Protein AF-A0A944BQY0-F1 (afdb_monomer)

Mean predicted aligned error: 11.9 Å

Radius of gyration: 21.93 Å; Cα contacts (8 Å, |Δi|>4): 239; chains: 1; bounding box: 53×51×63 Å

Foldseek 3Di:
DDDQVVCVVVVNDDPVVVVVVVVVPDDDDDACLVVLVCQQVLLQVLLLVLCPDPVCQLLVLLLCVLLVAPDEEGEDLPDDCPDDPSNYAYEYEDPLQSLCSSPDPRPHHCPLVSLLSNQQQLVLSLVCVVVSPSHSYSYRDVLSVCLSSVVVVVPVPDPPPRPPPPDPPDDDPPDDLDNDPDSVLSSLVSVLVSLLVLCLVVLNDLQVSLCSRNVDRDPVSSVVSCVSNVVSVNDSVVSNVVSVVVVVVVVD

Structure (mmCIF, N/CA/C/O backbone):
data_AF-A0A944BQY0-F1
#
_entry.id   AF-A0A944BQY0-F1
#
loop_
_atom_site.group_PDB
_atom_site.id
_atom_site.type_symbol
_atom_site.label_atom_id
_atom_site.label_alt_id
_atom_site.label_comp_id
_atom_site.label_asym_id
_atom_site.label_entity_id
_atom_site.label_seq_id
_atom_site.pdbx_PDB_ins_code
_atom_site.Cartn_x
_atom_site.Cartn_y
_atom_site.Cartn_z
_atom_site.occupancy
_atom_site.B_iso_or_equiv
_atom_site.auth_seq_id
_atom_site.auth_comp_id
_atom_site.auth_asym_id
_atom_site.auth_atom_id
_atom_site.pdbx_PDB_model_num
ATOM 1 N N . CYS A 1 1 ? -3.118 4.686 21.169 1.00 54.59 1 CYS A N 1
ATOM 2 C CA . CYS A 1 1 ? -3.815 5.954 21.472 1.00 54.59 1 CYS A CA 1
ATOM 3 C C . CYS A 1 1 ? -3.188 6.592 22.698 1.00 54.59 1 CYS A C 1
ATOM 5 O O . CYS A 1 1 ? -2.791 5.865 23.597 1.00 54.59 1 CYS A O 1
ATOM 7 N N . HIS A 1 2 ? -3.059 7.916 22.702 1.00 69.62 2 HIS A N 1
ATOM 8 C CA . HIS A 1 2 ? -2.611 8.691 23.859 1.00 69.62 2 HIS A CA 1
ATOM 9 C C . HIS A 1 2 ? -3.817 8.931 24.777 1.00 69.62 2 HIS A C 1
ATOM 11 O O . HIS A 1 2 ? -4.873 9.337 24.289 1.00 69.62 2 HIS A O 1
ATOM 17 N N . ASP A 1 3 ? -3.686 8.607 26.061 1.00 83.88 3 ASP A N 1
ATOM 18 C CA . ASP A 1 3 ? -4.780 8.676 27.029 1.00 83.88 3 ASP A CA 1
ATOM 19 C C . ASP A 1 3 ? -4.780 10.037 27.736 1.00 83.88 3 ASP A C 1
ATOM 21 O O . ASP A 1 3 ? -4.148 10.227 28.775 1.00 83.88 3 ASP A O 1
ATOM 25 N N . LEU A 1 4 ? -5.527 10.981 27.160 1.00 84.88 4 LEU A N 1
ATOM 26 C CA . LEU A 1 4 ? -5.615 12.349 27.672 1.00 84.88 4 LEU A CA 1
ATOM 27 C C . LEU A 1 4 ? -6.160 12.423 29.108 1.00 84.88 4 LEU A C 1
ATOM 29 O O . LEU A 1 4 ? -5.806 13.352 29.829 1.00 84.88 4 LEU A O 1
ATOM 33 N N . ASP A 1 5 ? -6.979 11.462 29.550 1.00 84.44 5 ASP A N 1
ATOM 34 C CA . ASP A 1 5 ? -7.466 11.421 30.934 1.00 84.44 5 ASP A CA 1
ATOM 35 C C . ASP A 1 5 ? -6.321 11.144 31.906 1.00 84.44 5 ASP A C 1
ATOM 37 O O . ASP A 1 5 ? -6.204 11.775 32.963 1.00 84.44 5 ASP A O 1
ATOM 41 N N . LYS A 1 6 ? -5.447 10.208 31.530 1.00 90.19 6 LYS A N 1
ATOM 42 C CA . LYS A 1 6 ? -4.233 9.894 32.277 1.00 90.19 6 LYS A CA 1
ATOM 43 C C . LYS A 1 6 ? -3.260 11.073 32.274 1.00 90.19 6 LYS A C 1
ATOM 45 O O . LYS A 1 6 ? -2.727 11.412 33.326 1.00 90.19 6 LYS A O 1
ATOM 50 N N . ASP A 1 7 ? -3.070 11.744 31.140 1.00 90.81 7 ASP A N 1
ATOM 51 C CA . ASP A 1 7 ? -2.155 12.890 31.056 1.00 90.81 7 ASP A CA 1
ATOM 52 C C . ASP A 1 7 ? -2.632 14.110 31.849 1.00 90.81 7 ASP A C 1
ATOM 54 O O . ASP A 1 7 ? -1.806 14.840 32.398 1.00 90.81 7 ASP A O 1
ATOM 58 N N . VAL A 1 8 ? -3.947 14.314 31.966 1.00 90.12 8 VAL A N 1
ATOM 59 C CA . VAL A 1 8 ? -4.525 15.327 32.861 1.00 90.12 8 VAL A CA 1
ATOM 60 C C . VAL A 1 8 ? -4.253 14.982 34.325 1.00 90.12 8 VAL A C 1
ATOM 62 O O . VAL A 1 8 ? -3.815 15.848 35.083 1.00 90.12 8 VAL A O 1
ATOM 65 N N . LYS A 1 9 ? -4.457 13.719 34.729 1.00 90.00 9 LYS A N 1
ATOM 66 C CA . LYS A 1 9 ? -4.164 13.251 36.099 1.00 90.00 9 LYS A CA 1
ATOM 67 C C . LYS A 1 9 ? -2.681 13.364 36.450 1.00 90.00 9 LYS A C 1
ATOM 69 O O . LYS A 1 9 ? -2.345 13.677 37.586 1.00 90.00 9 LYS A O 1
ATOM 74 N N . GLU A 1 10 ? -1.803 13.129 35.480 1.00 95.19 10 GLU A N 1
ATOM 75 C CA . GLU A 1 10 ? -0.346 13.180 35.646 1.00 95.19 10 GLU A CA 1
ATOM 76 C C . GLU A 1 10 ? 0.235 14.590 35.414 1.00 95.19 10 GLU A C 1
ATOM 78 O O . GLU A 1 10 ? 1.453 14.761 35.397 1.00 95.19 10 GLU A O 1
ATOM 83 N N . GLY A 1 11 ? -0.616 15.610 35.234 1.00 91.44 11 GLY A N 1
ATOM 84 C CA . GLY A 1 11 ? -0.214 17.014 35.081 1.00 91.44 11 GLY A CA 1
ATOM 85 C C . GLY A 1 11 ? 0.495 17.345 33.761 1.00 91.44 11 GLY A C 1
ATOM 86 O O . GLY A 1 11 ? 0.943 18.475 33.573 1.00 91.44 11 GLY A O 1
ATOM 87 N N . ARG A 1 12 ? 0.588 16.386 32.832 1.00 93.50 12 ARG A N 1
ATOM 88 C CA . ARG A 1 12 ? 1.180 16.569 31.497 1.00 93.50 12 ARG A CA 1
ATOM 89 C C . ARG A 1 12 ? 0.237 17.256 30.518 1.00 93.50 12 ARG A C 1
ATOM 91 O O . ARG A 1 12 ? 0.700 17.823 29.530 1.00 93.50 12 ARG A O 1
ATOM 98 N N . PHE A 1 13 ? -1.067 17.210 30.781 1.00 91.38 13 PHE A N 1
ATOM 99 C CA . PHE A 1 13 ? -2.078 17.850 29.954 1.00 91.38 13 PHE A CA 1
ATOM 100 C C . PHE A 1 13 ? -2.981 18.770 30.774 1.00 91.38 13 PHE A C 1
ATOM 102 O O . PHE A 1 13 ? -3.380 18.478 31.899 1.00 91.38 13 PHE A O 1
ATOM 109 N N . ARG A 1 14 ? -3.312 19.918 30.188 1.00 93.94 14 ARG A N 1
ATOM 110 C CA . ARG A 1 14 ? -4.120 20.949 30.836 1.00 93.94 14 ARG A CA 1
ATOM 111 C C . ARG A 1 14 ? -5.593 20.548 30.885 1.00 93.94 14 ARG A C 1
ATOM 113 O O . ARG A 1 14 ? -6.214 20.313 29.849 1.00 93.94 14 ARG A O 1
ATOM 120 N N . PHE A 1 15 ? -6.164 20.543 32.089 1.00 89.88 15 PHE A N 1
ATOM 121 C CA . PHE A 1 15 ? -7.566 20.185 32.329 1.00 89.88 15 PHE A CA 1
ATOM 122 C C . PHE A 1 15 ? -8.554 21.063 31.545 1.00 89.88 15 PHE A C 1
ATOM 124 O O . PHE A 1 15 ? -9.533 20.565 30.993 1.00 89.88 15 PHE A O 1
ATOM 131 N N . ASP A 1 16 ? -8.288 22.365 31.440 1.00 91.75 16 ASP A N 1
ATOM 132 C CA . ASP A 1 16 ? -9.167 23.302 30.738 1.00 91.75 16 ASP A CA 1
ATOM 133 C C . ASP A 1 16 ? -9.209 23.056 29.221 1.00 91.75 16 ASP A C 1
ATOM 135 O O . ASP A 1 16 ? -10.257 23.228 28.599 1.00 91.75 16 ASP A O 1
ATOM 139 N N . LEU A 1 17 ? -8.100 22.603 28.625 1.00 87.94 17 LEU A N 1
ATOM 140 C CA . LEU A 1 17 ? -8.064 22.176 27.225 1.00 87.94 17 LEU A CA 1
ATOM 141 C C . LEU A 1 17 ? -8.778 20.842 27.039 1.00 87.94 17 LEU A C 1
ATOM 143 O O . LEU A 1 17 ? -9.515 20.676 26.071 1.00 87.94 17 LEU A O 1
ATOM 147 N N . TYR A 1 18 ? -8.595 19.913 27.977 1.00 86.75 18 TYR A N 1
ATOM 148 C CA . TYR A 1 18 ? -9.255 18.613 27.942 1.00 86.75 18 TYR A CA 1
ATOM 149 C C . TYR A 1 18 ? -10.783 18.759 27.932 1.00 86.75 18 TYR A C 1
ATOM 151 O O . TYR A 1 18 ? -11.457 18.168 27.089 1.00 86.75 18 TYR A O 1
ATOM 159 N N . MET A 1 19 ? -11.326 19.641 28.776 1.00 86.12 19 MET A N 1
ATOM 160 C CA . MET A 1 19 ? -12.770 19.893 28.848 1.00 86.12 19 MET A CA 1
ATOM 161 C C . MET A 1 19 ? -13.362 20.506 27.568 1.00 86.12 19 MET A C 1
ATOM 163 O O . MET A 1 19 ? -14.540 20.290 27.282 1.00 86.12 19 MET A O 1
ATOM 167 N N . ARG A 1 20 ? -12.565 21.203 26.743 1.00 88.94 20 ARG A N 1
ATOM 168 C CA . ARG A 1 20 ? -13.024 21.749 25.447 1.00 88.94 20 ARG A CA 1
ATOM 169 C C . ARG A 1 20 ? -13.273 20.680 24.385 1.00 88.94 20 ARG A C 1
ATOM 171 O O . ARG A 1 20 ? -14.008 20.947 23.441 1.00 88.94 20 ARG A O 1
ATOM 178 N N . PHE A 1 21 ? -12.710 19.482 24.536 1.00 80.31 21 PHE A N 1
ATOM 179 C CA . PHE A 1 21 ? -12.960 18.367 23.619 1.00 80.31 21 PHE A CA 1
ATOM 180 C C . PHE A 1 21 ? -14.292 17.656 23.872 1.00 80.31 21 PHE A C 1
ATOM 182 O O . PHE A 1 21 ? -14.545 16.629 23.251 1.00 80.31 21 PHE A O 1
ATOM 189 N N . ALA A 1 22 ? -15.132 18.186 24.771 1.00 77.06 22 ALA A N 1
ATOM 190 C CA . ALA A 1 22 ? -16.401 17.585 25.166 1.00 77.06 22 ALA A CA 1
ATOM 191 C C . ALA A 1 22 ? -16.245 16.080 25.464 1.00 77.06 22 ALA A C 1
ATOM 193 O O . ALA A 1 22 ? -16.852 15.254 24.783 1.00 77.06 22 ALA A O 1
ATOM 194 N N . PRO A 1 23 ? -15.429 15.698 26.464 1.00 73.62 23 PRO A N 1
ATOM 195 C CA . PRO A 1 23 ? -15.101 14.296 26.729 1.00 73.62 23 PRO A CA 1
ATOM 196 C C . PRO A 1 23 ? -16.327 13.399 26.968 1.00 73.62 23 PRO A C 1
ATOM 198 O O . PRO A 1 23 ? -16.285 12.215 26.651 1.00 73.62 23 PRO A O 1
ATOM 201 N N . ALA A 1 24 ? -17.451 13.968 27.417 1.00 75.06 24 ALA A N 1
ATOM 202 C CA . ALA A 1 24 ? -18.738 13.274 27.522 1.00 75.06 24 ALA A CA 1
ATOM 203 C C . ALA A 1 24 ? -19.316 12.783 26.172 1.00 75.06 24 ALA A C 1
ATOM 205 O O . ALA A 1 24 ? -20.187 11.922 26.165 1.00 75.06 24 ALA A O 1
ATOM 206 N N . MET A 1 25 ? -18.841 13.314 25.040 1.00 79.25 25 MET A N 1
ATOM 207 C CA . MET A 1 25 ? -19.205 12.909 23.675 1.00 79.25 25 MET A CA 1
ATOM 208 C C . MET A 1 25 ? -18.054 12.191 22.950 1.00 79.25 25 MET A C 1
ATOM 210 O O . MET A 1 25 ? -18.030 12.139 21.718 1.00 79.25 25 MET A O 1
ATOM 214 N N . ARG A 1 26 ? -17.064 11.658 23.682 1.00 77.81 26 ARG A N 1
ATOM 215 C CA . ARG A 1 26 ? -15.954 10.911 23.078 1.00 77.81 26 ARG A CA 1
ATOM 216 C C . ARG A 1 26 ? -16.500 9.667 22.369 1.00 77.81 26 ARG A C 1
ATOM 218 O O . ARG A 1 26 ? -17.057 8.775 22.997 1.00 77.81 26 ARG A O 1
ATOM 225 N N . ILE A 1 27 ? -16.295 9.602 21.055 1.00 80.31 27 ILE A N 1
ATOM 226 C CA . ILE A 1 27 ? -16.551 8.397 20.265 1.00 80.31 27 ILE A CA 1
ATOM 227 C C . ILE A 1 27 ? -15.301 7.525 20.339 1.00 80.31 27 ILE A C 1
ATOM 229 O O . ILE A 1 27 ? -14.228 7.924 19.880 1.00 80.31 27 ILE A O 1
ATOM 233 N N . GLU A 1 28 ? -15.436 6.334 20.910 1.00 77.25 28 GLU A N 1
ATOM 234 C CA . GLU A 1 28 ? -14.378 5.332 20.878 1.00 77.25 28 GLU A CA 1
ATOM 235 C C . GLU A 1 28 ? -14.405 4.610 19.531 1.00 77.25 28 GLU A C 1
ATOM 237 O O . GLU A 1 28 ? -15.366 3.925 19.185 1.00 77.25 28 GLU A O 1
ATOM 242 N N . LEU A 1 29 ? -13.348 4.793 18.740 1.00 78.69 29 LEU A N 1
ATOM 243 C CA . LEU A 1 29 ? -13.175 4.046 17.503 1.00 78.69 29 LEU A CA 1
ATOM 244 C C . LEU A 1 29 ? -12.570 2.677 17.851 1.00 78.69 29 LEU A C 1
ATOM 246 O O . LEU A 1 29 ? -11.425 2.646 18.314 1.00 78.69 29 LEU A O 1
ATOM 250 N N . PRO A 1 30 ? -13.286 1.557 17.634 1.00 80.62 30 PRO A N 1
ATOM 251 C CA . PRO A 1 30 ? -12.735 0.246 17.930 1.00 80.62 30 PRO A CA 1
ATOM 252 C C . PRO A 1 30 ? -11.568 -0.062 16.977 1.00 80.62 30 PRO A C 1
ATOM 254 O O . PRO A 1 30 ? -11.586 0.363 15.813 1.00 80.62 30 PRO A O 1
ATOM 257 N N . PRO A 1 31 ? -10.548 -0.795 17.448 1.00 82.62 31 PRO A N 1
ATOM 258 C CA . PRO A 1 31 ? -9.422 -1.202 16.621 1.00 82.62 31 PRO A CA 1
ATOM 259 C C . PRO A 1 31 ? -9.885 -2.096 15.467 1.00 82.62 31 PRO A C 1
ATOM 261 O O . PRO A 1 31 ? -10.914 -2.768 15.542 1.00 82.62 31 PRO A O 1
ATOM 264 N N . LEU A 1 32 ? -9.087 -2.160 14.398 1.00 83.19 32 LEU A N 1
ATOM 265 C CA . LEU A 1 32 ? -9.444 -2.908 13.188 1.00 83.19 32 LEU A CA 1
ATOM 266 C C . LEU A 1 32 ? -9.715 -4.401 13.470 1.00 83.19 32 LEU A C 1
ATOM 268 O O . LEU A 1 32 ? -10.585 -5.005 12.846 1.00 83.19 32 LEU A O 1
ATOM 272 N N . ARG A 1 33 ? -9.034 -4.973 14.473 1.00 82.00 33 ARG A N 1
ATOM 273 C CA . ARG A 1 33 ? -9.222 -6.360 14.939 1.00 82.00 33 ARG A CA 1
ATOM 274 C C . ARG A 1 33 ? -10.644 -6.679 15.430 1.00 82.00 33 ARG A C 1
ATOM 276 O O . ARG A 1 33 ? -11.023 -7.846 15.370 1.00 82.00 33 ARG A O 1
ATOM 283 N N . ASP A 1 34 ? -11.390 -5.674 15.899 1.00 83.50 34 ASP A N 1
ATOM 284 C CA . ASP A 1 34 ? -12.757 -5.811 16.432 1.00 83.50 34 ASP A CA 1
ATOM 285 C C . ASP A 1 34 ? -13.817 -5.575 15.343 1.00 83.50 34 ASP A C 1
ATOM 287 O O . ASP A 1 34 ? -15.004 -5.801 15.554 1.00 83.50 34 ASP A O 1
ATOM 291 N N . ARG A 1 35 ? -13.387 -5.146 14.149 1.00 86.62 35 ARG A N 1
ATOM 292 C CA . ARG A 1 35 ? -14.237 -4.880 12.980 1.00 86.62 35 ARG A CA 1
ATOM 293 C C . ARG A 1 35 ? -13.711 -5.561 11.717 1.00 86.62 35 ARG A C 1
ATOM 295 O O . ARG A 1 35 ? -13.697 -4.984 10.635 1.00 86.62 35 ARG A O 1
ATOM 302 N N . ARG A 1 36 ? -13.280 -6.820 11.846 1.00 84.38 36 ARG A N 1
ATOM 303 C CA . ARG A 1 36 ? -12.716 -7.607 10.728 1.00 84.38 36 ARG A CA 1
ATOM 304 C C . ARG A 1 36 ? -13.673 -7.759 9.547 1.00 84.38 36 ARG A C 1
ATOM 306 O O . ARG A 1 36 ? -13.214 -7.957 8.431 1.00 84.38 36 ARG A O 1
ATOM 313 N N . ILE A 1 37 ? -14.980 -7.663 9.789 1.00 86.94 37 ILE A N 1
ATOM 314 C CA . ILE A 1 37 ? -15.993 -7.724 8.733 1.00 86.94 37 ILE A CA 1
ATOM 315 C C . ILE A 1 37 ? -15.869 -6.563 7.734 1.00 86.94 37 ILE A C 1
ATOM 317 O O . ILE A 1 37 ? -16.145 -6.766 6.558 1.00 86.94 37 ILE A O 1
ATOM 321 N N . ASP A 1 38 ? -15.359 -5.408 8.175 1.00 88.38 38 ASP A N 1
ATOM 322 C CA . ASP A 1 38 ? -15.133 -4.224 7.336 1.00 88.38 38 ASP A CA 1
ATOM 323 C C . ASP A 1 38 ? -13.787 -4.286 6.588 1.00 88.38 38 ASP A C 1
ATOM 325 O O . ASP A 1 38 ? -13.504 -3.464 5.715 1.00 88.38 38 ASP A O 1
ATOM 329 N N . LEU A 1 39 ? -12.902 -5.222 6.956 1.00 89.19 39 LEU A N 1
ATOM 330 C CA . LEU A 1 39 ? -11.531 -5.279 6.447 1.00 89.19 39 LEU A CA 1
ATOM 331 C C . LEU A 1 39 ? -11.457 -5.433 4.917 1.00 89.19 39 LEU A C 1
ATOM 333 O O . LEU A 1 39 ? -10.662 -4.709 4.320 1.00 89.19 39 LEU A O 1
ATOM 337 N N . PRO A 1 40 ? -12.269 -6.286 4.259 1.00 90.25 40 PRO A N 1
ATOM 338 C CA . PRO A 1 40 ? -12.297 -6.372 2.799 1.00 90.25 40 PRO A CA 1
ATOM 339 C C . PRO A 1 40 ? -12.564 -5.026 2.117 1.00 90.25 40 PRO A C 1
ATOM 341 O O . PRO A 1 40 ? -11.811 -4.631 1.226 1.00 90.25 40 PRO A O 1
ATOM 344 N N . ASP A 1 41 ? -13.574 -4.290 2.586 1.00 89.62 41 ASP A N 1
ATOM 345 C CA . ASP A 1 41 ? -13.954 -2.994 2.018 1.00 89.62 41 ASP A CA 1
ATOM 346 C C . ASP A 1 41 ? -12.865 -1.943 2.265 1.00 89.62 41 ASP A C 1
ATOM 348 O O . ASP A 1 41 ? -12.528 -1.159 1.374 1.00 89.62 41 ASP A O 1
ATOM 352 N N . PHE A 1 42 ? -12.249 -1.956 3.455 1.00 90.31 42 PHE A N 1
ATOM 353 C CA . PHE A 1 42 ? -11.105 -1.095 3.744 1.00 90.31 42 PHE A CA 1
ATOM 354 C C . PHE A 1 42 ? -9.914 -1.399 2.843 1.00 90.31 42 PHE A C 1
ATOM 356 O O . PHE A 1 42 ? -9.285 -0.457 2.366 1.00 90.31 42 PHE A O 1
ATOM 363 N N . VAL A 1 43 ? -9.596 -2.671 2.593 1.00 92.25 43 VAL A N 1
ATOM 364 C CA . VAL A 1 43 ? -8.497 -3.040 1.693 1.00 92.25 43 VAL A CA 1
ATOM 365 C C . VAL A 1 43 ? -8.781 -2.539 0.282 1.00 92.25 43 VAL A C 1
ATOM 367 O O . VAL A 1 43 ? -7.927 -1.871 -0.296 1.00 92.25 43 VAL A O 1
ATOM 370 N N . GLU A 1 44 ? -9.973 -2.794 -0.260 1.00 91.75 44 GLU A N 1
ATOM 371 C CA . GLU A 1 44 ? -10.334 -2.331 -1.604 1.00 91.75 44 GLU A CA 1
ATOM 372 C C . GLU A 1 44 ? -10.259 -0.803 -1.716 1.00 91.75 44 GLU A C 1
ATOM 374 O O . GLU A 1 44 ? -9.625 -0.275 -2.635 1.00 91.75 44 GLU A O 1
ATOM 379 N N . MET A 1 45 ? -10.823 -0.082 -0.744 1.00 91.94 45 MET A N 1
ATOM 380 C CA . MET A 1 45 ? -10.774 1.379 -0.690 1.00 91.94 45 MET A CA 1
ATOM 381 C C . MET A 1 45 ? -9.336 1.907 -0.581 1.00 91.94 45 MET A C 1
ATOM 383 O O . MET A 1 45 ? -8.972 2.839 -1.302 1.00 91.94 45 MET A O 1
ATOM 387 N N . LEU A 1 46 ? -8.517 1.343 0.312 1.00 92.81 46 LEU A N 1
ATOM 388 C CA . LEU A 1 46 ? -7.135 1.779 0.523 1.00 92.81 46 LEU A CA 1
ATOM 389 C C . LEU A 1 46 ? -6.279 1.504 -0.709 1.00 92.81 46 LEU A C 1
ATOM 391 O O . LEU A 1 46 ? -5.593 2.409 -1.163 1.00 92.81 46 LEU A O 1
ATOM 395 N N . VAL A 1 47 ? -6.389 0.324 -1.324 1.00 93.50 47 VAL A N 1
ATOM 396 C CA . VAL A 1 47 ? -5.689 0.030 -2.582 1.00 93.50 47 VAL A CA 1
ATOM 397 C C . VAL A 1 47 ? -6.116 1.018 -3.667 1.00 93.50 47 VAL A C 1
ATOM 399 O O . VAL A 1 47 ? -5.262 1.584 -4.345 1.00 93.50 47 VAL A O 1
ATOM 402 N N . HIS A 1 48 ? -7.415 1.295 -3.820 1.00 91.81 48 HIS A N 1
ATOM 403 C CA . HIS A 1 48 ? -7.881 2.303 -4.775 1.00 91.81 48 HIS A CA 1
ATOM 404 C C . HIS A 1 48 ? -7.309 3.695 -4.486 1.00 91.81 48 HIS A C 1
ATOM 406 O O . HIS A 1 48 ? -6.912 4.402 -5.416 1.00 91.81 48 HIS A O 1
ATOM 412 N N . LYS A 1 49 ? -7.234 4.092 -3.214 1.00 91.56 49 LYS A N 1
ATOM 413 C CA . LYS A 1 49 ? -6.605 5.347 -2.793 1.00 91.56 49 LYS A CA 1
ATOM 414 C C . LYS A 1 49 ? -5.124 5.377 -3.182 1.00 91.56 49 LYS A C 1
ATOM 416 O O . LYS A 1 49 ? -4.685 6.360 -3.777 1.00 91.56 49 LYS A O 1
ATOM 421 N N . THR A 1 50 ? -4.380 4.306 -2.918 1.00 90.75 50 THR A N 1
ATOM 422 C CA . THR A 1 50 ? -2.960 4.179 -3.270 1.00 90.75 50 THR A CA 1
ATOM 423 C C . THR A 1 50 ? -2.744 4.249 -4.775 1.00 90.75 50 THR A C 1
ATOM 425 O O . THR A 1 50 ? -1.870 4.982 -5.238 1.00 90.75 50 THR A O 1
ATOM 428 N N . LEU A 1 51 ? -3.563 3.543 -5.557 1.00 90.00 51 LEU A N 1
ATOM 429 C CA . LEU A 1 51 ? -3.474 3.537 -7.018 1.00 90.00 51 LEU A CA 1
ATOM 430 C C . LEU A 1 51 ? -3.741 4.922 -7.629 1.00 90.00 51 LEU A C 1
ATOM 432 O O . LEU A 1 5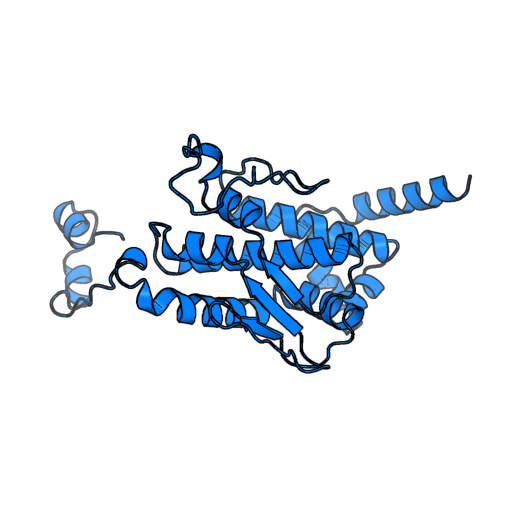1 ? -3.181 5.256 -8.668 1.00 90.00 51 LEU A O 1
ATOM 436 N N . ASN A 1 52 ? -4.570 5.741 -6.982 1.00 88.12 52 ASN A N 1
ATOM 437 C CA . ASN A 1 52 ? -4.853 7.110 -7.417 1.00 88.12 52 ASN A CA 1
ATOM 438 C C . ASN A 1 52 ? -3.872 8.150 -6.846 1.00 88.12 52 ASN A C 1
ATOM 440 O O . ASN A 1 52 ? -3.992 9.337 -7.153 1.00 88.12 52 ASN A O 1
ATOM 444 N N . SER A 1 53 ? -2.914 7.737 -6.011 1.00 86.88 53 SER A N 1
ATOM 445 C CA . SER A 1 53 ? -1.917 8.646 -5.446 1.00 86.88 53 SER A CA 1
ATOM 446 C C . SER A 1 53 ? -0.918 9.120 -6.509 1.00 86.88 53 SER A C 1
ATOM 448 O O . SER A 1 53 ? -0.545 8.381 -7.424 1.00 86.88 53 SER A O 1
ATOM 450 N N . SER A 1 54 ? -0.430 10.357 -6.365 1.00 78.62 54 SER A N 1
ATOM 451 C CA . SER A 1 54 ? 0.627 10.899 -7.231 1.00 78.62 54 SER A CA 1
ATOM 452 C C . SER A 1 54 ? 1.923 10.096 -7.150 1.00 78.62 54 SER A C 1
ATOM 454 O O . SER A 1 54 ? 2.648 10.016 -8.138 1.00 78.62 54 SER A O 1
ATOM 456 N N . ASP A 1 55 ? 2.193 9.496 -5.989 1.00 78.81 55 ASP A N 1
ATOM 457 C CA . ASP A 1 55 ? 3.384 8.689 -5.739 1.00 78.81 55 ASP A CA 1
ATOM 458 C C . ASP A 1 55 ? 3.370 7.401 -6.566 1.00 78.81 55 ASP A C 1
ATOM 460 O O . ASP A 1 55 ? 4.413 6.984 -7.055 1.00 78.81 55 ASP A O 1
ATOM 464 N N . MET A 1 56 ? 2.201 6.773 -6.746 1.00 84.12 56 MET A N 1
ATOM 465 C CA . MET A 1 56 ? 2.098 5.479 -7.430 1.00 84.12 56 MET A CA 1
ATOM 466 C C . MET A 1 56 ? 1.989 5.608 -8.957 1.00 84.12 56 MET A C 1
ATOM 468 O O . MET A 1 56 ? 2.334 4.677 -9.687 1.00 84.12 56 MET A O 1
ATOM 472 N N . LYS A 1 57 ? 1.559 6.774 -9.454 1.00 82.31 57 LYS A N 1
ATOM 473 C CA . LYS A 1 57 ? 1.434 7.087 -10.886 1.00 82.31 57 LYS A CA 1
ATOM 474 C C . LYS A 1 57 ? 2.625 6.624 -11.754 1.00 82.31 57 LYS A C 1
ATOM 476 O O . LYS A 1 57 ? 2.363 5.888 -12.703 1.00 82.31 57 LYS A O 1
ATOM 481 N N . PRO A 1 58 ? 3.897 6.924 -11.408 1.00 79.44 58 PRO A N 1
ATOM 482 C CA . PRO A 1 58 ? 5.068 6.446 -12.149 1.00 79.44 58 PRO A CA 1
ATOM 483 C C . PRO A 1 58 ? 5.103 4.935 -12.402 1.00 79.44 58 PRO A C 1
ATOM 485 O O . PRO A 1 58 ? 5.429 4.461 -13.492 1.00 79.44 58 PRO A O 1
ATOM 488 N N . TYR A 1 59 ? 4.751 4.161 -11.385 1.00 84.94 59 TYR A N 1
ATOM 489 C CA . TYR A 1 59 ? 4.772 2.705 -11.437 1.00 84.94 59 TYR A CA 1
ATOM 490 C C . TYR A 1 59 ? 3.621 2.185 -12.302 1.00 84.94 59 TYR A C 1
ATOM 492 O O . TYR A 1 59 ? 3.816 1.289 -13.126 1.00 84.94 59 TYR A O 1
ATOM 500 N N . LEU A 1 60 ? 2.441 2.793 -12.166 1.00 86.25 60 LEU A N 1
ATOM 501 C CA . LEU A 1 60 ? 1.232 2.391 -12.880 1.00 86.25 60 LEU A CA 1
ATOM 502 C C . LEU A 1 60 ? 1.266 2.719 -14.363 1.00 86.25 60 LEU A C 1
ATOM 504 O O . LEU A 1 60 ? 0.829 1.885 -15.149 1.00 86.25 60 LEU A O 1
ATOM 508 N N . ASP A 1 61 ? 1.782 3.882 -14.751 1.00 83.50 61 ASP A N 1
ATOM 509 C CA . ASP A 1 61 ? 1.866 4.265 -16.162 1.00 83.50 61 ASP A CA 1
ATOM 510 C C . ASP A 1 61 ? 2.803 3.300 -16.906 1.00 83.50 61 ASP A C 1
ATOM 512 O O . ASP A 1 61 ? 2.411 2.708 -17.914 1.00 83.50 61 ASP A O 1
ATOM 516 N N . SER A 1 62 ? 3.960 2.986 -16.310 1.00 81.12 62 SER A N 1
ATOM 517 C CA . SER A 1 62 ? 4.880 1.978 -16.857 1.00 81.12 62 SER A CA 1
ATOM 518 C C . SER A 1 62 ? 4.255 0.574 -16.948 1.00 81.12 62 SER A C 1
ATOM 520 O O . SER A 1 62 ? 4.538 -0.192 -17.869 1.00 81.12 62 SER A O 1
ATOM 522 N N . PHE A 1 63 ? 3.398 0.210 -15.990 1.00 87.62 63 PHE A N 1
ATOM 523 C CA . PHE A 1 63 ? 2.682 -1.064 -15.991 1.00 87.62 63 PHE A CA 1
ATOM 524 C C . PHE A 1 63 ? 1.584 -1.097 -17.065 1.00 87.62 63 PHE A C 1
ATOM 526 O O . PHE A 1 63 ? 1.448 -2.096 -17.775 1.00 87.62 63 PHE A O 1
ATOM 533 N N . LYS A 1 64 ? 0.816 -0.014 -17.216 1.00 86.44 64 LYS A N 1
ATOM 534 C CA . LYS A 1 64 ? -0.253 0.123 -18.216 1.00 86.44 64 LYS A CA 1
ATOM 535 C C . LYS A 1 64 ? 0.283 0.061 -19.639 1.00 86.44 64 LYS A C 1
ATOM 537 O O . LYS A 1 64 ? -0.303 -0.625 -20.472 1.00 86.44 64 LYS A O 1
ATOM 542 N N . GLU A 1 65 ? 1.416 0.714 -19.889 1.00 83.62 65 GLU A N 1
ATOM 543 C CA . GLU A 1 65 ? 2.109 0.674 -21.178 1.00 83.62 65 GLU A CA 1
ATOM 544 C C . GLU A 1 65 ? 2.462 -0.769 -21.573 1.00 83.62 65 GLU A C 1
ATOM 546 O O . GLU A 1 65 ? 2.088 -1.222 -22.654 1.00 83.62 65 GLU A O 1
ATOM 551 N N . ARG A 1 66 ? 3.099 -1.523 -20.666 1.00 82.62 66 ARG A N 1
ATOM 552 C CA . ARG A 1 66 ? 3.514 -2.917 -20.913 1.00 82.62 66 ARG A CA 1
ATOM 553 C C . ARG A 1 66 ? 2.352 -3.893 -21.038 1.00 82.62 66 ARG A C 1
ATOM 555 O O . ARG A 1 66 ? 2.404 -4.821 -21.835 1.00 82.62 66 ARG A O 1
ATOM 562 N N . SER A 1 67 ? 1.329 -3.716 -20.212 1.00 83.06 67 SER A N 1
ATOM 563 C CA . SER A 1 67 ? 0.161 -4.599 -20.190 1.00 83.06 67 SER A CA 1
ATOM 564 C C . SER A 1 67 ? -0.868 -4.254 -21.275 1.00 83.06 67 SER A C 1
ATOM 566 O O . SER A 1 67 ? -1.883 -4.940 -21.386 1.00 83.06 67 SER A O 1
ATOM 568 N N . HIS A 1 68 ? -0.620 -3.195 -22.059 1.00 81.94 68 HIS A N 1
ATOM 569 C CA . HIS A 1 68 ? -1.542 -2.625 -23.042 1.00 81.94 68 HIS A CA 1
ATOM 570 C C . HIS A 1 68 ? -2.941 -2.352 -22.464 1.00 81.94 68 HIS A C 1
ATOM 572 O O . HIS A 1 68 ? -3.956 -2.533 -23.137 1.00 81.94 68 HIS A O 1
ATOM 578 N N . THR A 1 69 ? -3.000 -1.914 -21.202 1.00 80.38 69 THR A N 1
ATOM 579 C CA . THR A 1 69 ? -4.259 -1.590 -20.520 1.00 80.38 69 THR A CA 1
ATOM 580 C C . THR A 1 69 ? -4.461 -0.082 -20.441 1.00 80.38 69 THR A C 1
ATOM 582 O O . THR A 1 69 ? -3.617 0.658 -19.943 1.00 80.38 69 THR A O 1
ATOM 585 N N . GLN A 1 70 ? -5.612 0.390 -20.918 1.00 72.50 70 GLN A N 1
ATOM 586 C CA . GLN A 1 70 ? -6.023 1.797 -20.830 1.00 72.50 70 GLN A CA 1
ATOM 587 C C . GLN A 1 70 ? -7.154 2.019 -19.815 1.00 72.50 70 GLN A C 1
ATOM 589 O O . GLN A 1 70 ? -7.432 3.155 -19.436 1.00 72.50 70 GLN A O 1
ATOM 594 N N . GLY A 1 71 ? -7.818 0.951 -19.367 1.00 73.56 71 GLY A N 1
ATOM 595 C CA . GLY A 1 71 ? -8.930 1.014 -18.424 1.00 73.56 71 GLY A CA 1
ATOM 596 C C . GLY A 1 71 ? -8.517 1.154 -16.956 1.00 73.56 71 GLY A C 1
ATOM 597 O O . GLY A 1 71 ? -7.341 1.146 -16.585 1.00 73.56 71 GLY A O 1
ATOM 598 N N . ASN A 1 72 ? -9.528 1.261 -16.091 1.00 81.31 72 ASN A N 1
ATOM 599 C CA . ASN A 1 72 ? -9.328 1.310 -14.644 1.00 81.31 72 ASN A CA 1
ATOM 600 C C . ASN A 1 72 ? -8.758 -0.007 -14.107 1.00 81.31 72 ASN A C 1
ATOM 602 O O . ASN A 1 72 ? -9.126 -1.097 -14.555 1.00 81.31 72 ASN A O 1
ATOM 606 N N . ILE A 1 73 ? -7.907 0.121 -13.089 1.00 87.00 73 ILE A N 1
ATOM 607 C CA . ILE A 1 73 ? -7.398 -1.005 -12.313 1.00 87.00 73 ILE A CA 1
ATOM 608 C C . ILE A 1 73 ? -8.463 -1.369 -11.281 1.00 87.00 73 ILE A C 1
ATOM 610 O O . ILE A 1 73 ? -8.847 -0.538 -10.457 1.00 87.00 73 ILE A O 1
ATOM 614 N N . ARG A 1 74 ? -8.970 -2.598 -11.354 1.00 88.00 74 ARG A N 1
ATOM 615 C CA . ARG A 1 74 ? -9.931 -3.133 -10.384 1.00 88.00 74 ARG A CA 1
ATOM 616 C C . ARG A 1 74 ? -9.188 -3.757 -9.214 1.00 88.00 74 ARG A C 1
ATOM 618 O O . ARG A 1 74 ? -8.154 -4.387 -9.419 1.00 88.00 74 ARG A O 1
ATOM 625 N N . VAL A 1 75 ? -9.722 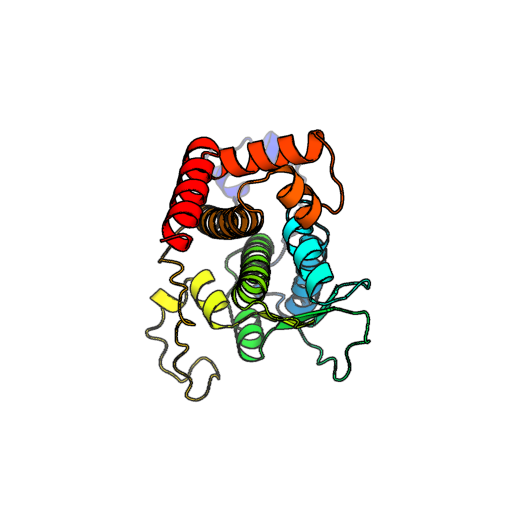-3.626 -8.010 1.00 89.12 75 VAL A N 1
ATOM 626 C CA . VAL A 1 75 ? -9.190 -4.329 -6.842 1.00 89.12 75 VAL A CA 1
ATOM 627 C C . VAL A 1 75 ? -10.081 -5.517 -6.556 1.00 89.12 75 VAL A C 1
ATOM 629 O O . VAL A 1 75 ? -11.305 -5.411 -6.614 1.00 89.12 75 VAL A O 1
ATOM 632 N N . ASP A 1 76 ? -9.448 -6.654 -6.315 1.00 84.19 76 ASP A N 1
ATOM 633 C CA . ASP A 1 76 ? -10.126 -7.880 -5.964 1.00 84.19 76 ASP A CA 1
ATOM 634 C C . ASP A 1 76 ? -9.534 -8.454 -4.680 1.00 84.19 76 ASP A C 1
ATOM 636 O O . ASP A 1 76 ? -8.541 -9.193 -4.705 1.00 84.19 76 ASP A O 1
ATOM 640 N N . PHE A 1 77 ? -10.120 -8.061 -3.544 1.00 83.56 77 PHE A N 1
ATOM 641 C CA . PHE A 1 77 ? -9.768 -8.671 -2.270 1.00 83.56 77 PHE A CA 1
ATOM 642 C C . PHE A 1 77 ? -10.564 -9.957 -2.065 1.00 83.56 77 PHE A C 1
ATOM 644 O O . PHE A 1 77 ? -9.968 -11.010 -1.905 1.00 83.56 77 PHE A O 1
ATOM 651 N N . ASN A 1 78 ? -11.896 -9.920 -2.118 1.00 77.50 78 ASN A N 1
ATOM 652 C CA . ASN A 1 78 ? -12.727 -11.095 -1.804 1.00 77.50 78 ASN A CA 1
ATOM 653 C C . ASN A 1 78 ? -13.435 -11.732 -2.996 1.00 77.50 78 ASN A C 1
ATOM 655 O O . ASN A 1 78 ? -13.947 -12.848 -2.873 1.00 77.50 78 ASN A O 1
ATOM 659 N N . ARG A 1 79 ? -13.516 -11.040 -4.126 1.00 64.12 79 ARG A N 1
ATOM 660 C CA . ARG A 1 79 ? -14.176 -11.575 -5.310 1.00 64.12 79 ARG A CA 1
ATOM 661 C C . ARG A 1 79 ? -13.161 -12.465 -6.041 1.00 64.12 79 ARG A C 1
ATOM 663 O O . ARG A 1 79 ? -12.004 -12.632 -5.657 1.00 64.12 79 ARG A O 1
ATOM 670 N N . ASN A 1 80 ? -13.657 -13.206 -7.008 1.00 59.50 80 ASN A N 1
ATOM 671 C CA . ASN A 1 80 ? -12.810 -13.912 -7.946 1.00 59.50 80 ASN A CA 1
ATOM 672 C C . ASN A 1 80 ? -13.372 -13.467 -9.283 1.00 59.50 80 ASN A C 1
ATOM 674 O O . ASN A 1 80 ? -14.410 -13.966 -9.718 1.00 59.50 80 ASN A O 1
ATOM 678 N N . TYR A 1 81 ? -12.814 -12.406 -9.869 1.00 56.28 81 TYR A N 1
ATOM 679 C CA . TYR A 1 81 ? -13.234 -12.028 -11.215 1.00 56.28 81 TYR A CA 1
ATOM 680 C C . TYR A 1 81 ? -12.815 -13.150 -12.173 1.00 56.28 81 TYR A C 1
ATOM 682 O O . TYR A 1 81 ? -11.681 -13.173 -12.652 1.00 56.28 81 TYR A O 1
ATOM 690 N N . ASP A 1 82 ? -13.742 -14.067 -12.464 1.00 59.19 82 ASP A N 1
ATOM 691 C CA . ASP A 1 82 ? -13.532 -15.181 -13.399 1.00 59.19 82 ASP A CA 1
ATOM 692 C C . ASP A 1 82 ? -13.195 -14.681 -14.812 1.00 59.19 82 ASP A C 1
ATOM 694 O O . ASP A 1 82 ? -12.560 -15.381 -15.601 1.00 59.19 82 ASP A O 1
ATOM 698 N N . LYS A 1 83 ? -13.601 -13.445 -15.139 1.00 68.88 83 LYS A N 1
ATOM 699 C CA . LYS A 1 83 ? -13.284 -12.773 -16.402 1.00 68.88 83 LYS A CA 1
ATOM 700 C C . LYS A 1 83 ? -12.940 -11.307 -16.162 1.00 68.88 83 LYS A C 1
ATOM 702 O O . LYS A 1 83 ? -13.797 -10.505 -15.789 1.00 68.88 83 LYS A O 1
ATOM 707 N N . LEU A 1 84 ? -11.681 -10.955 -16.410 1.00 76.31 84 LEU A N 1
ATOM 708 C CA . LEU A 1 84 ? -11.230 -9.568 -16.454 1.00 76.31 84 LEU A CA 1
ATOM 709 C C . LEU A 1 84 ? -11.491 -9.006 -17.864 1.00 76.31 84 LEU A C 1
ATOM 711 O O . LEU A 1 84 ? -11.050 -9.633 -18.827 1.00 76.31 84 LEU A O 1
ATOM 715 N N . PRO A 1 85 ? -12.173 -7.854 -18.018 1.00 78.62 85 PRO A N 1
ATOM 716 C CA . PRO A 1 85 ? -12.353 -7.227 -19.328 1.00 78.62 85 PRO A CA 1
ATOM 717 C C . PRO A 1 85 ? -11.010 -6.985 -20.027 1.00 78.62 85 PRO A C 1
ATOM 719 O O . PRO A 1 85 ? -10.018 -6.688 -19.360 1.00 78.62 85 PRO A O 1
ATOM 722 N N . ASP A 1 86 ? -10.973 -7.058 -21.358 1.00 75.62 86 ASP A N 1
ATOM 723 C CA . ASP A 1 86 ? -9.720 -7.005 -22.132 1.00 75.62 86 ASP A CA 1
ATOM 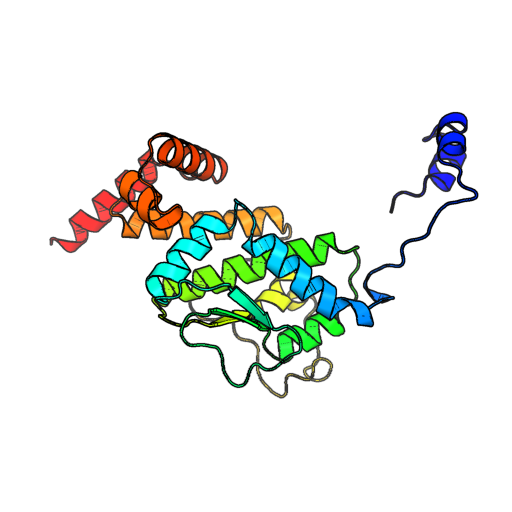724 C C . ASP A 1 86 ? -8.903 -5.724 -21.910 1.00 75.62 86 ASP A C 1
ATOM 726 O O . ASP A 1 86 ? -7.678 -5.771 -21.870 1.00 75.62 86 ASP A O 1
ATOM 730 N N . ASN A 1 87 ? -9.566 -4.598 -21.640 1.00 82.19 87 ASN A N 1
ATOM 731 C CA . ASN A 1 87 ? -8.902 -3.315 -21.404 1.00 82.19 87 ASN A CA 1
ATOM 732 C C . ASN A 1 87 ? -8.645 -2.997 -19.913 1.00 82.19 87 ASN A C 1
ATOM 734 O O . ASN A 1 87 ? -8.271 -1.877 -19.572 1.00 82.19 87 ASN A O 1
ATOM 738 N N . CYS A 1 88 ? -8.889 -3.939 -18.999 1.00 83.75 88 CYS A N 1
ATOM 739 C CA . CYS A 1 88 ? -8.723 -3.725 -17.560 1.00 83.75 88 CYS A CA 1
ATOM 740 C C . CYS A 1 88 ? -7.515 -4.479 -17.001 1.00 83.75 88 CYS A C 1
ATOM 742 O O . CYS A 1 88 ? -7.167 -5.566 -17.465 1.00 83.75 88 CYS A O 1
ATOM 744 N N . ALA A 1 89 ? -6.942 -3.909 -15.943 1.00 88.75 89 ALA A N 1
ATOM 745 C CA . ALA A 1 89 ? -5.995 -4.571 -15.058 1.00 88.75 89 ALA A CA 1
ATOM 746 C C . ALA A 1 89 ? -6.640 -4.844 -13.693 1.00 88.75 89 ALA A C 1
ATOM 748 O O . ALA A 1 89 ? -7.666 -4.246 -13.347 1.00 88.75 89 ALA A O 1
ATOM 749 N N . CYS A 1 90 ? -6.054 -5.752 -12.917 1.00 90.00 90 CYS A N 1
ATOM 750 C CA . CYS A 1 90 ? -6.585 -6.144 -11.617 1.00 90.00 90 CYS A CA 1
ATOM 751 C C . CYS A 1 90 ? -5.482 -6.318 -10.575 1.00 90.00 90 CYS A C 1
ATOM 753 O O . CYS A 1 90 ? -4.484 -6.978 -10.846 1.00 90.00 90 CYS A O 1
ATOM 755 N N . VAL A 1 91 ? -5.684 -5.763 -9.381 1.00 92.25 91 VAL A N 1
ATOM 756 C CA . VAL A 1 91 ? -4.940 -6.150 -8.180 1.00 92.25 91 VAL A CA 1
ATOM 757 C C . VAL A 1 91 ? -5.646 -7.343 -7.555 1.00 92.25 91 VAL A C 1
ATOM 759 O O . VAL A 1 91 ? -6.820 -7.235 -7.205 1.00 92.25 91 VAL A O 1
ATOM 762 N N . ARG A 1 92 ? -4.932 -8.457 -7.394 1.00 90.38 92 ARG A N 1
ATOM 763 C CA . ARG A 1 92 ? -5.461 -9.698 -6.823 1.00 90.38 92 ARG A CA 1
ATOM 764 C C . ARG A 1 92 ? -4.645 -10.123 -5.613 1.00 90.38 92 ARG A C 1
ATOM 766 O O . ARG A 1 92 ? -3.419 -10.168 -5.669 1.00 90.38 92 ARG A O 1
ATOM 773 N N . PHE A 1 93 ? -5.330 -10.522 -4.550 1.00 90.25 93 PHE A N 1
ATOM 774 C CA . PHE A 1 93 ? -4.701 -11.107 -3.369 1.00 90.25 93 PHE A CA 1
ATOM 775 C C . PHE A 1 93 ? -4.755 -12.632 -3.451 1.00 90.25 93 PHE A C 1
ATOM 777 O O . PHE A 1 93 ? -5.834 -13.210 -3.609 1.00 90.25 93 PHE A O 1
ATOM 784 N N . LYS A 1 94 ? -3.602 -13.304 -3.322 1.00 85.94 94 LYS A N 1
ATOM 785 C CA . LYS A 1 94 ? -3.581 -14.771 -3.216 1.00 85.94 94 LYS A CA 1
ATOM 786 C C . LYS A 1 94 ? -4.424 -15.225 -2.014 1.00 85.94 94 LYS A C 1
ATOM 788 O O . LYS A 1 94 ? -4.436 -14.526 -1.000 1.00 85.94 94 LYS A O 1
ATOM 793 N N . PRO A 1 95 ? -5.080 -16.402 -2.065 1.00 84.06 95 PRO A N 1
ATOM 794 C CA . PRO A 1 95 ? -5.908 -16.900 -0.965 1.00 84.06 95 PRO A CA 1
ATOM 795 C C . PRO A 1 95 ? -5.217 -16.855 0.404 1.00 84.06 95 PRO A C 1
ATOM 797 O O . PRO A 1 95 ? -5.776 -16.294 1.341 1.00 84.06 95 PRO A O 1
ATOM 800 N N . ALA A 1 96 ? -3.963 -17.309 0.473 1.00 79.38 96 ALA A N 1
ATOM 801 C CA . ALA A 1 96 ? -3.153 -17.260 1.689 1.00 79.38 96 ALA A CA 1
ATOM 802 C C . ALA A 1 96 ? -2.916 -15.827 2.206 1.00 79.38 96 ALA A C 1
ATOM 804 O O . ALA A 1 96 ? -2.926 -15.596 3.411 1.00 79.38 96 ALA A O 1
ATOM 805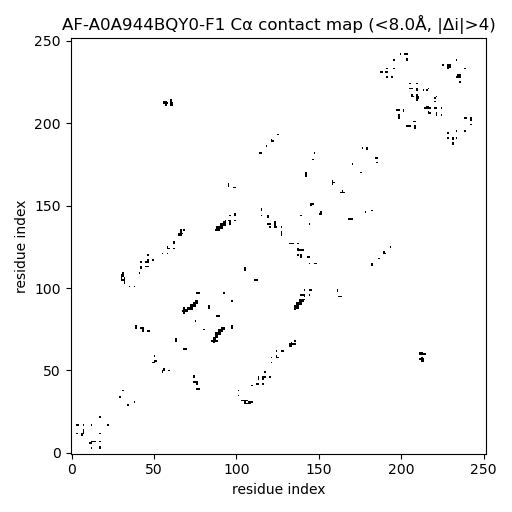 N N . THR A 1 97 ? -2.753 -14.842 1.316 1.00 86.81 97 THR A N 1
ATOM 806 C CA . THR A 1 97 ? -2.622 -13.426 1.697 1.00 86.81 97 THR A CA 1
ATOM 807 C C . THR A 1 97 ? -3.912 -12.909 2.332 1.00 86.81 97 THR A C 1
ATOM 809 O O . THR A 1 97 ? -3.869 -12.190 3.325 1.00 86.81 97 THR A O 1
ATOM 812 N N . ARG A 1 98 ? -5.073 -13.295 1.793 1.00 87.38 98 ARG A N 1
ATOM 813 C CA . ARG A 1 98 ? -6.382 -12.891 2.335 1.00 87.38 98 ARG A CA 1
ATOM 814 C C . ARG A 1 98 ? -6.608 -13.468 3.722 1.00 87.38 98 ARG A C 1
ATOM 816 O O . ARG A 1 98 ? -6.968 -12.738 4.639 1.00 87.38 98 ARG A O 1
ATOM 823 N N . GLU A 1 99 ? -6.344 -14.761 3.883 1.00 84.19 99 GLU A N 1
ATOM 824 C CA . 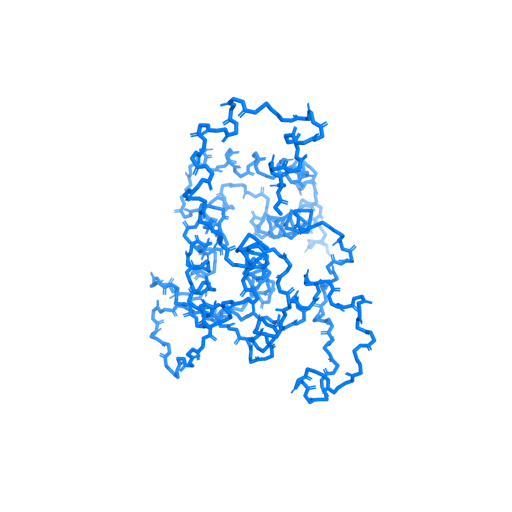GLU A 1 99 ? -6.421 -15.439 5.178 1.00 84.19 99 GLU A CA 1
ATOM 825 C C . GLU A 1 99 ? -5.483 -14.800 6.202 1.00 84.19 99 GLU A C 1
ATOM 827 O O . GLU A 1 99 ? -5.880 -14.564 7.345 1.00 84.19 99 GLU A O 1
ATOM 832 N N . LEU A 1 100 ? -4.266 -14.439 5.787 1.00 83.56 100 LEU A N 1
ATOM 833 C CA . LEU A 1 100 ? -3.315 -13.732 6.637 1.00 83.56 100 LEU A CA 1
ATOM 834 C C . LEU A 1 100 ? -3.868 -12.377 7.093 1.00 83.56 100 LEU A C 1
ATOM 836 O O . LEU A 1 100 ? -3.883 -12.093 8.286 1.00 83.56 100 LEU A O 1
ATOM 840 N N . PHE A 1 101 ? -4.392 -11.565 6.175 1.00 86.88 101 PHE A N 1
ATOM 841 C CA . PHE A 1 101 ? -4.971 -10.259 6.506 1.00 86.88 101 PHE A CA 1
ATOM 842 C C . PHE A 1 101 ? -6.182 -10.373 7.446 1.00 86.88 101 PHE A C 1
ATOM 844 O O . PHE A 1 101 ? -6.338 -9.548 8.349 1.00 86.88 101 PHE A O 1
ATOM 851 N N . MET A 1 102 ? -7.016 -11.401 7.260 1.00 85.44 102 MET A N 1
ATOM 852 C CA . MET A 1 102 ? -8.201 -11.659 8.088 1.00 85.44 102 MET A CA 1
ATOM 853 C C . MET A 1 102 ? -7.856 -12.240 9.466 1.00 85.44 102 MET A C 1
ATOM 855 O O . MET A 1 102 ? -8.584 -12.002 10.434 1.00 85.44 102 MET A O 1
ATOM 859 N N . SER A 1 103 ? -6.766 -13.003 9.581 1.00 83.75 103 SER A N 1
ATOM 860 C CA . SER A 1 103 ? -6.322 -13.620 10.838 1.00 83.75 103 SER A CA 1
ATOM 861 C C . SER A 1 103 ? -5.422 -12.705 11.672 1.00 83.75 103 SER A C 1
ATOM 863 O O . SER A 1 103 ? -5.491 -12.776 12.904 1.00 83.75 103 SER A O 1
ATOM 865 N N . TYR A 1 104 ? -4.660 -11.807 11.035 1.00 82.69 104 TYR A N 1
ATOM 866 C CA . TYR A 1 104 ? -3.707 -10.923 11.701 1.00 82.69 104 TYR A CA 1
ATOM 867 C C . TYR A 1 104 ? -4.370 -10.021 12.746 1.00 82.69 104 TYR A C 1
ATOM 869 O O . TYR A 1 104 ? -5.431 -9.423 12.537 1.00 82.69 104 TYR A O 1
ATOM 877 N N . ASN A 1 105 ? -3.722 -9.913 13.904 1.00 77.56 105 ASN A N 1
ATOM 878 C CA . ASN A 1 105 ? -4.210 -9.113 15.015 1.00 77.56 105 ASN A CA 1
ATOM 879 C C . ASN A 1 105 ? -3.709 -7.671 14.898 1.00 77.56 105 ASN A C 1
ATOM 881 O O . ASN A 1 105 ? -2.832 -7.267 15.658 1.00 77.56 105 ASN A O 1
ATOM 885 N N . TRP A 1 106 ? -4.272 -6.925 13.942 1.00 81.38 106 TRP A N 1
ATOM 886 C CA . TRP A 1 106 ? -3.909 -5.540 13.628 1.00 81.38 106 TRP A CA 1
ATOM 887 C C . TRP A 1 106 ? -3.729 -4.693 14.907 1.00 81.38 106 TRP A C 1
ATOM 889 O O . TRP A 1 106 ? -4.717 -4.400 15.604 1.00 81.38 106 TRP A O 1
ATOM 899 N N . PRO A 1 107 ? -2.473 -4.353 15.272 1.00 67.38 107 PRO A N 1
ATOM 900 C CA . PRO A 1 107 ? -2.180 -3.641 16.509 1.00 67.38 107 PRO A CA 1
ATOM 901 C C . PRO A 1 107 ? -2.534 -2.155 16.393 1.00 67.38 107 PRO A C 1
ATOM 903 O O . PRO A 1 107 ? -2.882 -1.540 17.405 1.00 67.38 107 PRO A O 1
ATOM 906 N N . GLY A 1 108 ? -2.496 -1.601 15.176 1.00 64.62 108 GLY A N 1
ATOM 907 C CA . GLY A 1 108 ? -2.920 -0.243 14.853 1.00 64.62 108 GLY A CA 1
ATOM 908 C C . GLY A 1 108 ? -4.328 -0.110 14.253 1.00 64.62 108 GLY A C 1
ATOM 909 O O . GLY A 1 108 ? -5.060 -1.072 14.023 1.00 64.62 108 GLY A O 1
ATOM 910 N N . ASN A 1 109 ? -4.696 1.145 13.974 1.00 72.50 109 ASN A N 1
ATOM 911 C CA . ASN A 1 109 ? -5.831 1.490 13.111 1.00 72.50 109 ASN A CA 1
ATOM 912 C C . ASN A 1 109 ? -5.476 1.192 11.634 1.00 72.50 109 ASN A C 1
ATOM 914 O O . ASN A 1 109 ? -4.491 0.532 11.320 1.00 72.50 109 ASN A O 1
ATOM 918 N N . THR A 1 110 ? -6.220 1.772 10.698 1.00 80.31 110 THR A N 1
ATOM 919 C CA . THR A 1 110 ? -6.033 1.632 9.243 1.00 80.31 110 THR A CA 1
ATOM 920 C C . THR A 1 110 ? -4.666 2.063 8.688 1.00 80.31 110 THR A C 1
ATOM 922 O O . THR A 1 110 ? -4.352 1.705 7.562 1.00 80.31 110 THR A O 1
ATOM 925 N N . ARG A 1 111 ? -3.831 2.798 9.438 1.00 81.12 111 ARG A N 1
ATOM 926 C CA . ARG A 1 111 ? -2.529 3.305 8.948 1.00 81.12 111 ARG A CA 1
ATOM 927 C C . ARG A 1 111 ? -1.507 2.212 8.660 1.00 81.12 111 ARG A C 1
ATOM 929 O O . ARG A 1 111 ? -0.743 2.318 7.706 1.00 81.12 111 ARG A O 1
ATOM 936 N N . GLU A 1 112 ? -1.463 1.200 9.519 1.00 81.19 112 GLU A N 1
ATOM 937 C CA . GLU A 1 112 ? -0.545 0.074 9.351 1.00 81.19 112 GLU A CA 1
ATOM 938 C C . GLU A 1 112 ? -0.968 -0.766 8.149 1.00 81.19 112 GLU A C 1
ATOM 940 O O . GLU A 1 112 ? -0.153 -1.045 7.277 1.00 81.19 112 GLU A O 1
ATOM 945 N N . LEU A 1 113 ? -2.272 -1.043 8.043 1.00 87.31 113 LEU A N 1
ATOM 946 C CA . LEU A 1 113 ? -2.864 -1.678 6.871 1.00 87.31 113 LEU A CA 1
ATOM 947 C C . LEU A 1 113 ? -2.534 -0.907 5.583 1.00 87.31 113 LEU A C 1
ATOM 949 O O . LEU A 1 113 ? -2.065 -1.507 4.623 1.00 87.31 113 LEU A O 1
ATOM 953 N N . GLU A 1 114 ? -2.732 0.413 5.573 1.00 87.56 114 GLU A N 1
ATOM 954 C CA . GLU A 1 114 ? -2.410 1.281 4.432 1.00 87.56 114 GLU A CA 1
ATOM 955 C C . GLU A 1 114 ? -0.924 1.196 4.058 1.00 87.56 114 GLU A C 1
ATOM 957 O O . GLU A 1 114 ? -0.597 0.945 2.903 1.00 87.56 114 GLU A O 1
ATOM 962 N N . SER A 1 115 ? -0.023 1.303 5.037 1.00 84.06 115 SER A N 1
ATOM 963 C CA . SER A 1 115 ? 1.428 1.244 4.797 1.00 84.06 115 SER A CA 1
ATOM 964 C C . SER A 1 115 ? 1.872 -0.103 4.217 1.00 84.06 115 SER A C 1
ATOM 966 O O . SER A 1 115 ? 2.736 -0.156 3.339 1.00 84.06 115 SER A O 1
ATOM 968 N N . ILE A 1 116 ? 1.276 -1.198 4.695 1.00 86.31 116 ILE A N 1
ATOM 969 C CA . ILE A 1 116 ? 1.556 -2.546 4.197 1.00 86.31 116 ILE A CA 1
ATOM 970 C C . ILE A 1 116 ? 1.012 -2.716 2.781 1.00 86.31 116 ILE A C 1
ATOM 972 O O . ILE A 1 116 ? 1.733 -3.209 1.917 1.00 86.31 116 ILE A O 1
ATOM 976 N N . LEU A 1 117 ? -0.218 -2.274 2.512 1.00 90.88 117 LEU A N 1
ATOM 977 C CA . LEU A 1 117 ? -0.807 -2.320 1.171 1.00 90.88 117 LEU A CA 1
ATOM 978 C C . LEU A 1 117 ? 0.011 -1.508 0.162 1.00 90.88 117 LEU A C 1
ATOM 980 O O . LEU A 1 117 ? 0.297 -2.013 -0.923 1.00 90.88 117 LEU A O 1
ATOM 984 N N . ASP A 1 118 ? 0.452 -0.306 0.534 1.00 88.44 118 ASP A N 1
ATOM 985 C CA . ASP A 1 118 ? 1.323 0.534 -0.291 1.00 88.44 118 ASP A CA 1
ATOM 986 C C . ASP A 1 118 ? 2.608 -0.199 -0.686 1.00 88.44 118 ASP A C 1
ATOM 988 O O . ASP A 1 118 ? 2.993 -0.216 -1.860 1.00 88.44 118 ASP A O 1
ATOM 992 N N . MET A 1 119 ? 3.268 -0.826 0.291 1.00 84.69 119 MET A N 1
ATOM 993 C CA . MET A 1 119 ? 4.513 -1.559 0.067 1.00 84.69 119 MET A CA 1
ATOM 994 C C . MET A 1 119 ? 4.276 -2.794 -0.808 1.00 84.69 119 MET A C 1
ATOM 996 O O . MET A 1 119 ? 5.009 -3.006 -1.773 1.00 84.69 119 MET A O 1
ATOM 1000 N N . LEU A 1 120 ? 3.230 -3.571 -0.523 1.00 89.25 120 LEU A N 1
ATOM 1001 C CA . LEU A 1 120 ? 2.882 -4.770 -1.284 1.00 89.25 120 LEU A CA 1
ATOM 1002 C C . LEU A 1 120 ? 2.552 -4.458 -2.747 1.00 89.25 120 LEU A C 1
ATOM 1004 O O . LEU A 1 120 ? 3.004 -5.175 -3.639 1.00 89.25 120 LEU A O 1
ATOM 1008 N N . LEU A 1 121 ? 1.813 -3.377 -3.005 1.00 91.62 121 LEU A N 1
ATOM 1009 C CA . LEU A 1 121 ? 1.508 -2.921 -4.362 1.00 91.62 121 LEU A CA 1
ATOM 1010 C C . LEU A 1 121 ? 2.771 -2.505 -5.109 1.00 91.62 121 LEU A C 1
ATOM 1012 O O . LEU A 1 121 ? 3.008 -2.968 -6.225 1.00 91.62 121 LEU A O 1
ATOM 1016 N N . LEU A 1 122 ? 3.600 -1.665 -4.482 1.00 87.25 122 LEU A N 1
ATOM 1017 C CA . LEU A 1 122 ? 4.873 -1.237 -5.056 1.00 87.25 122 LEU A CA 1
ATOM 1018 C C . LEU A 1 122 ? 5.759 -2.445 -5.380 1.00 87.25 122 LEU A C 1
ATOM 1020 O O . LEU A 1 122 ? 6.381 -2.505 -6.441 1.00 87.25 122 LEU A O 1
ATOM 1024 N N . LYS A 1 123 ? 5.781 -3.428 -4.478 1.00 84.81 123 LYS A N 1
ATOM 1025 C CA . LYS A 1 123 ? 6.554 -4.652 -4.631 1.00 84.81 123 LYS A CA 1
ATOM 1026 C C . LYS A 1 123 ? 6.061 -5.519 -5.788 1.00 84.81 123 LYS A C 1
ATOM 1028 O O . LYS A 1 123 ? 6.879 -5.981 -6.581 1.00 84.81 123 LYS A O 1
ATOM 1033 N N . ALA A 1 124 ? 4.753 -5.720 -5.903 1.00 87.69 124 ALA A N 1
ATOM 1034 C CA . ALA A 1 124 ? 4.169 -6.502 -6.988 1.00 87.69 124 ALA A CA 1
ATOM 1035 C C . ALA A 1 124 ? 4.397 -5.836 -8.356 1.00 87.69 124 ALA A C 1
ATOM 1037 O O . ALA A 1 124 ? 4.736 -6.506 -9.331 1.00 87.69 124 ALA A O 1
ATOM 1038 N N . LEU A 1 125 ? 4.290 -4.505 -8.428 1.00 87.25 125 LEU A N 1
ATOM 1039 C CA . LEU A 1 125 ? 4.616 -3.742 -9.637 1.00 87.25 125 LEU A CA 1
ATOM 1040 C C . LEU A 1 125 ? 6.103 -3.848 -10.001 1.00 87.25 125 LEU A C 1
ATOM 1042 O O . LEU A 1 125 ? 6.435 -4.005 -11.178 1.00 87.25 125 LEU A O 1
ATOM 1046 N N . TYR A 1 126 ? 6.987 -3.808 -9.001 1.00 83.75 126 TYR A N 1
ATOM 1047 C CA . TYR A 1 126 ? 8.418 -4.042 -9.183 1.00 83.75 126 TYR A CA 1
ATOM 1048 C C . TYR A 1 126 ? 8.697 -5.436 -9.762 1.00 83.75 126 TYR A C 1
ATOM 1050 O O . TYR A 1 126 ? 9.459 -5.546 -10.719 1.00 83.75 126 TYR A O 1
ATOM 1058 N N . ASP A 1 127 ? 8.057 -6.491 -9.255 1.00 81.31 127 ASP A N 1
ATOM 1059 C CA . ASP A 1 127 ? 8.273 -7.853 -9.768 1.00 81.31 127 ASP A CA 1
ATOM 1060 C C . ASP A 1 127 ? 7.839 -8.011 -11.213 1.00 81.31 127 ASP A C 1
ATOM 1062 O O . ASP A 1 127 ? 8.568 -8.583 -12.022 1.00 81.31 127 ASP A O 1
ATOM 1066 N N . LEU A 1 128 ? 6.674 -7.464 -11.555 1.00 84.69 128 LEU A N 1
ATOM 1067 C CA . LEU A 1 128 ? 6.187 -7.468 -12.929 1.00 84.69 128 LEU A CA 1
ATOM 1068 C C . LEU A 1 128 ? 7.138 -6.722 -13.866 1.00 84.69 128 LEU A C 1
ATOM 1070 O O . LEU A 1 128 ? 7.346 -7.156 -15.000 1.00 84.69 128 LEU A O 1
ATOM 1074 N N . TYR A 1 129 ? 7.722 -5.622 -13.389 1.00 81.81 129 TYR A N 1
ATOM 1075 C CA . TYR A 1 129 ? 8.725 -4.869 -14.131 1.00 81.81 129 TYR A CA 1
ATOM 1076 C C . TYR A 1 129 ? 9.987 -5.704 -14.372 1.00 81.81 129 TYR A C 1
ATOM 1078 O O . TYR A 1 129 ? 10.396 -5.865 -15.518 1.00 81.81 129 TYR A O 1
ATOM 1086 N N . VAL A 1 130 ? 10.580 -6.271 -13.316 1.00 78.94 130 VAL A N 1
ATOM 1087 C CA . VAL A 1 130 ? 11.822 -7.062 -13.406 1.00 78.94 130 VAL A CA 1
ATOM 1088 C C . VAL A 1 130 ? 11.632 -8.306 -14.269 1.00 78.94 130 VAL A C 1
ATOM 1090 O O . VAL A 1 130 ? 12.476 -8.618 -15.109 1.00 78.94 130 VAL A O 1
ATOM 1093 N N . ALA A 1 131 ? 10.502 -8.993 -14.112 1.00 79.31 131 ALA A N 1
ATOM 1094 C CA . ALA A 1 131 ? 10.167 -10.171 -14.901 1.00 79.31 131 ALA A CA 1
ATOM 1095 C C . ALA A 1 131 ? 9.813 -9.848 -16.364 1.00 79.31 131 ALA A C 1
ATOM 1097 O O . ALA A 1 131 ? 9.567 -10.775 -17.132 1.00 79.31 131 ALA A O 1
ATOM 1098 N N . HIS A 1 132 ? 9.749 -8.565 -16.749 1.00 81.06 132 HIS A N 1
ATOM 1099 C CA . HIS A 1 132 ? 9.272 -8.116 -18.061 1.00 81.06 132 HIS A CA 1
ATOM 1100 C C . HIS A 1 132 ? 7.907 -8.730 -18.425 1.00 81.06 132 HIS A C 1
ATOM 1102 O O . HIS A 1 132 ? 7.633 -9.064 -19.577 1.00 81.06 132 HIS A O 1
ATOM 1108 N N . SER A 1 133 ? 7.045 -8.912 -17.421 1.00 80.31 133 SER A N 1
ATOM 1109 C CA . SER A 1 133 ? 5.787 -9.637 -17.576 1.00 80.31 133 SER A CA 1
ATOM 1110 C C . SER A 1 133 ? 4.711 -8.742 -18.204 1.00 80.31 133 SER A C 1
ATOM 1112 O O . SER A 1 133 ? 4.446 -7.660 -17.672 1.00 80.31 133 SER A O 1
ATOM 1114 N N . PRO A 1 134 ? 4.023 -9.185 -19.276 1.00 84.69 134 PRO A N 1
ATOM 1115 C CA . PRO A 1 134 ? 2.886 -8.469 -19.858 1.00 84.69 134 PRO A CA 1
ATOM 1116 C C . PRO A 1 134 ? 1.578 -8.706 -19.079 1.00 84.69 134 PRO A C 1
ATOM 1118 O O . PRO A 1 134 ? 0.491 -8.400 -19.569 1.00 84.69 134 PRO A O 1
ATOM 1121 N N . SER A 1 135 ? 1.651 -9.307 -17.884 1.00 86.38 135 SER A N 1
ATOM 1122 C CA . SER A 1 135 ? 0.473 -9.620 -17.075 1.00 86.38 135 SER A CA 1
ATOM 1123 C C . SER A 1 135 ? -0.358 -8.370 -16.784 1.00 86.38 135 SER A C 1
ATOM 1125 O O . SER A 1 135 ? 0.158 -7.336 -16.370 1.00 86.38 135 SER A O 1
ATOM 1127 N N . ARG A 1 136 ? -1.680 -8.503 -16.926 1.00 88.50 136 ARG A N 1
ATOM 1128 C CA . ARG A 1 136 ? -2.672 -7.500 -16.499 1.00 88.50 136 ARG A CA 1
ATOM 1129 C C . ARG A 1 136 ? -3.054 -7.650 -15.021 1.00 88.50 136 ARG A C 1
ATOM 1131 O O . ARG A 1 136 ? -3.881 -6.894 -14.514 1.00 88.50 136 ARG A O 1
ATOM 1138 N N . ILE A 1 137 ? -2.484 -8.645 -14.340 1.00 89.00 137 ILE A N 1
ATOM 1139 C CA . ILE A 1 137 ? -2.780 -8.995 -12.952 1.00 89.00 137 ILE A CA 1
ATOM 1140 C C . ILE A 1 137 ? -1.575 -8.629 -12.085 1.00 89.00 137 ILE A C 1
ATOM 1142 O O . ILE A 1 137 ? -0.482 -9.162 -12.277 1.00 89.00 137 ILE A O 1
ATOM 1146 N N . ILE A 1 138 ? -1.806 -7.731 -11.129 1.00 90.69 138 ILE A N 1
ATOM 1147 C CA . ILE A 1 138 ? -0.885 -7.355 -10.057 1.00 90.69 138 ILE A CA 1
ATOM 1148 C C . ILE A 1 138 ? -1.199 -8.264 -8.874 1.00 90.69 138 ILE A C 1
ATOM 1150 O O . ILE A 1 138 ? -2.183 -8.061 -8.161 1.00 90.69 138 ILE A O 1
ATOM 1154 N N . GLU A 1 139 ? -0.400 -9.308 -8.705 1.00 88.69 139 GLU A N 1
ATOM 1155 C CA . GLU A 1 139 ? -0.658 -10.341 -7.708 1.00 88.69 139 GLU A CA 1
ATOM 1156 C C . GLU A 1 139 ? 0.108 -10.067 -6.410 1.00 88.69 139 GLU A C 1
ATOM 1158 O O . GLU A 1 139 ? 1.323 -9.871 -6.419 1.00 88.69 139 GLU A O 1
ATOM 1163 N N . ILE A 1 140 ? -0.608 -10.050 -5.285 1.00 89.69 140 ILE A N 1
ATOM 1164 C CA . ILE A 1 140 ? -0.035 -9.807 -3.960 1.00 89.69 140 ILE A CA 1
ATOM 1165 C C . ILE A 1 140 ? 0.303 -11.138 -3.286 1.00 89.69 140 ILE A C 1
ATOM 1167 O O . ILE A 1 140 ? -0.584 -11.893 -2.865 1.00 89.69 140 ILE A O 1
ATOM 1171 N N . ASP A 1 141 ? 1.605 -11.401 -3.175 1.00 81.75 141 ASP A N 1
ATOM 1172 C CA . ASP A 1 141 ? 2.155 -12.645 -2.645 1.00 81.75 141 ASP A CA 1
ATOM 1173 C C . ASP A 1 141 ? 2.175 -12.691 -1.098 1.00 81.75 141 ASP A C 1
ATOM 1175 O O . ASP A 1 141 ? 2.551 -11.698 -0.460 1.00 81.75 141 ASP A O 1
ATOM 1179 N N . PRO A 1 142 ? 1.807 -13.829 -0.472 1.00 77.38 142 PRO A N 1
ATOM 1180 C CA . PRO A 1 142 ? 1.799 -13.970 0.982 1.00 77.38 142 PRO A CA 1
ATOM 1181 C C . PRO A 1 142 ? 3.196 -13.875 1.605 1.00 77.38 142 PRO A C 1
ATOM 1183 O O . PRO A 1 142 ? 3.298 -13.433 2.747 1.00 77.38 142 PRO A O 1
ATOM 1186 N N . TYR A 1 143 ? 4.270 -14.230 0.887 1.00 74.69 143 TYR A N 1
ATOM 1187 C CA . TYR A 1 143 ? 5.645 -14.130 1.391 1.00 74.69 143 TYR A CA 1
ATOM 1188 C C . TYR A 1 143 ? 5.981 -12.701 1.820 1.00 74.69 143 TYR A C 1
ATOM 1190 O O . TYR A 1 143 ? 6.457 -12.451 2.930 1.00 74.69 143 TYR A O 1
ATOM 1198 N N . TYR A 1 144 ? 5.679 -11.737 0.951 1.00 75.94 144 TYR A N 1
ATOM 1199 C CA . TYR A 1 144 ? 5.951 -10.331 1.225 1.00 75.94 144 TYR A CA 1
ATOM 1200 C C . TYR A 1 144 ? 5.057 -9.787 2.331 1.00 75.94 144 TYR A C 1
ATOM 1202 O O . TYR A 1 144 ? 5.534 -9.036 3.178 1.00 75.94 144 TYR A O 1
ATOM 1210 N N . ALA A 1 145 ? 3.795 -10.219 2.381 1.00 79.38 145 ALA A N 1
ATOM 1211 C CA . ALA A 1 145 ? 2.893 -9.842 3.461 1.00 79.38 145 ALA A CA 1
ATOM 1212 C C . ALA A 1 145 ? 3.390 -10.359 4.822 1.00 79.38 145 ALA A C 1
ATOM 1214 O O . ALA A 1 145 ? 3.435 -9.593 5.780 1.00 79.38 145 ALA A O 1
ATOM 1215 N N . LEU A 1 146 ? 3.842 -11.615 4.900 1.00 73.62 146 LEU A N 1
ATOM 1216 C CA . LEU A 1 146 ? 4.423 -12.200 6.116 1.00 73.62 146 LEU A CA 1
ATOM 1217 C C . LEU A 1 146 ? 5.708 -11.488 6.550 1.00 73.62 146 LEU A C 1
ATOM 1219 O O . LEU A 1 146 ? 5.908 -11.258 7.744 1.00 73.62 146 LEU A O 1
ATOM 1223 N N . THR A 1 147 ? 6.565 -11.129 5.588 1.00 72.25 147 THR A N 1
ATOM 1224 C CA . THR A 1 147 ? 7.810 -10.394 5.861 1.00 72.25 147 THR A CA 1
ATOM 1225 C C . THR A 1 147 ? 7.491 -9.048 6.504 1.00 72.25 147 THR A C 1
ATOM 1227 O O . THR A 1 147 ? 8.056 -8.689 7.532 1.00 72.25 147 THR A O 1
ATOM 1230 N N . LEU A 1 148 ? 6.547 -8.319 5.907 1.00 74.06 148 LEU A N 1
ATOM 1231 C CA . LEU A 1 148 ? 6.136 -6.992 6.348 1.00 74.06 148 LEU A CA 1
ATOM 1232 C C . LEU A 1 148 ? 5.449 -6.995 7.702 1.00 74.06 148 LEU A C 1
ATOM 1234 O O . LEU A 1 148 ? 5.711 -6.121 8.516 1.00 74.06 148 LEU A O 1
ATOM 1238 N N . LEU A 1 149 ? 4.589 -7.975 7.963 1.00 74.44 149 LEU A N 1
ATOM 1239 C CA . LEU A 1 149 ? 3.883 -8.081 9.239 1.00 74.44 149 LEU A CA 1
ATOM 1240 C C . LEU A 1 149 ? 4.813 -8.477 10.404 1.00 74.44 149 LEU A C 1
ATOM 1242 O O . LEU A 1 149 ? 4.347 -8.617 11.537 1.00 74.44 149 LEU A O 1
ATOM 1246 N N . GLY A 1 150 ? 6.116 -8.657 10.139 1.00 62.75 150 GLY A N 1
ATOM 1247 C CA . GLY A 1 150 ? 7.104 -9.105 11.118 1.00 62.75 150 GLY A CA 1
ATOM 1248 C C . GLY A 1 150 ? 6.836 -10.530 11.596 1.00 62.75 150 GLY A C 1
ATOM 1249 O O . GLY A 1 150 ? 7.310 -10.933 12.657 1.00 62.75 150 GLY A O 1
ATOM 1250 N N . GLU A 1 151 ? 6.042 -11.293 10.843 1.00 55.59 151 GLU A N 1
ATOM 1251 C CA . GLU A 1 151 ? 5.688 -12.652 11.219 1.00 55.59 151 GLU A CA 1
ATOM 1252 C C . GLU A 1 151 ? 6.835 -13.606 10.912 1.00 55.59 151 GLU A C 1
ATOM 1254 O O . GLU A 1 151 ? 7.049 -14.513 11.701 1.00 55.59 151 GLU A O 1
ATOM 1259 N N . ILE A 1 152 ? 7.658 -13.368 9.880 1.00 48.53 152 ILE A N 1
ATOM 1260 C CA . ILE A 1 152 ? 8.791 -14.255 9.534 1.00 48.53 152 ILE A CA 1
ATOM 1261 C C . ILE A 1 152 ? 9.770 -14.452 10.707 1.00 48.53 152 ILE A C 1
ATOM 1263 O O . ILE A 1 152 ? 10.230 -15.569 10.923 1.00 48.53 152 ILE A O 1
ATOM 1267 N N . GLU A 1 153 ? 10.016 -13.431 11.534 1.00 42.19 153 GLU A N 1
ATOM 1268 C CA . GLU A 1 153 ? 10.860 -13.568 12.736 1.00 42.19 153 GLU A CA 1
ATOM 1269 C C . GLU A 1 153 ? 10.157 -14.297 13.894 1.00 42.19 153 GLU A C 1
ATOM 1271 O O . GLU A 1 153 ? 10.801 -14.986 14.684 1.00 42.19 153 GLU A O 1
ATOM 1276 N N . LYS A 1 154 ? 8.825 -14.189 13.982 1.00 38.47 154 LYS A N 1
ATOM 1277 C CA . LYS A 1 154 ? 7.985 -14.921 14.949 1.00 38.47 154 LYS A CA 1
ATOM 1278 C C . LYS A 1 154 ? 7.647 -16.337 14.476 1.00 38.47 154 LYS A C 1
ATOM 1280 O O . LYS A 1 154 ? 7.111 -17.139 15.243 1.00 38.47 154 LYS A O 1
ATOM 1285 N N . THR A 1 155 ? 7.992 -16.672 13.231 1.00 35.88 155 THR A N 1
ATOM 1286 C CA . THR A 1 155 ? 7.696 -17.945 12.576 1.00 35.88 155 THR A CA 1
ATOM 1287 C C . THR A 1 155 ? 8.673 -19.045 13.014 1.00 35.88 155 THR A C 1
ATOM 1289 O O . THR A 1 155 ? 9.331 -19.678 12.202 1.00 35.88 155 THR A O 1
ATOM 1292 N N . SER A 1 156 ? 8.660 -19.385 14.305 1.00 34.56 156 SER A N 1
ATOM 1293 C CA . SER A 1 156 ? 8.474 -20.798 14.678 1.00 34.56 156 SER A CA 1
ATOM 1294 C C . SER A 1 156 ? 6.978 -21.137 14.595 1.00 34.56 156 SER A C 1
ATOM 1296 O O . SER A 1 156 ? 6.420 -21.758 15.498 1.00 34.56 156 SER A O 1
ATOM 1298 N N . ILE A 1 157 ? 6.284 -20.672 13.546 1.00 35.56 157 ILE A N 1
ATOM 1299 C CA . ILE A 1 157 ? 4.903 -21.063 13.294 1.00 35.56 157 ILE A CA 1
ATOM 1300 C C . ILE A 1 157 ? 5.005 -22.529 12.909 1.00 35.56 157 ILE A C 1
ATOM 1302 O O . ILE A 1 157 ? 5.475 -22.881 11.826 1.00 35.56 157 ILE A O 1
ATOM 1306 N N . ALA A 1 158 ? 4.608 -23.389 13.847 1.00 31.39 158 ALA A N 1
ATOM 1307 C CA . ALA A 1 158 ? 4.294 -24.767 13.542 1.00 31.39 158 ALA A CA 1
ATOM 1308 C C . ALA A 1 158 ? 3.417 -24.764 12.271 1.00 31.39 158 ALA A C 1
ATOM 1310 O O . ALA A 1 158 ? 2.498 -23.940 12.216 1.00 31.39 158 ALA A O 1
ATOM 1311 N N . PRO A 1 159 ? 3.663 -25.646 11.281 1.00 34.25 159 PRO A N 1
ATOM 1312 C CA . PRO A 1 159 ? 3.003 -25.686 9.960 1.00 34.25 159 PRO A CA 1
ATOM 1313 C C . PRO A 1 159 ? 1.463 -25.804 9.939 1.00 34.25 159 PRO A C 1
ATOM 1315 O O . PRO A 1 159 ? 0.887 -26.195 8.933 1.00 34.25 159 PRO A O 1
ATOM 1318 N N . GLN A 1 160 ? 0.787 -25.557 11.056 1.00 36.44 160 GLN A N 1
ATOM 1319 C CA . GLN A 1 160 ? -0.578 -25.965 11.350 1.00 36.44 160 GLN A CA 1
ATOM 1320 C C . GLN A 1 160 ? -1.518 -24.775 11.626 1.00 36.44 160 GLN A C 1
ATOM 1322 O O . GLN A 1 160 ? -2.728 -24.963 11.596 1.00 36.44 160 GLN A O 1
ATOM 1327 N N . ALA A 1 161 ? -1.007 -23.561 11.885 1.00 34.94 161 ALA A N 1
ATOM 1328 C CA . ALA A 1 161 ? -1.846 -22.412 12.277 1.00 34.94 161 ALA A CA 1
ATOM 1329 C C . ALA A 1 161 ? -2.248 -21.476 11.121 1.00 34.94 161 ALA A C 1
ATOM 1331 O O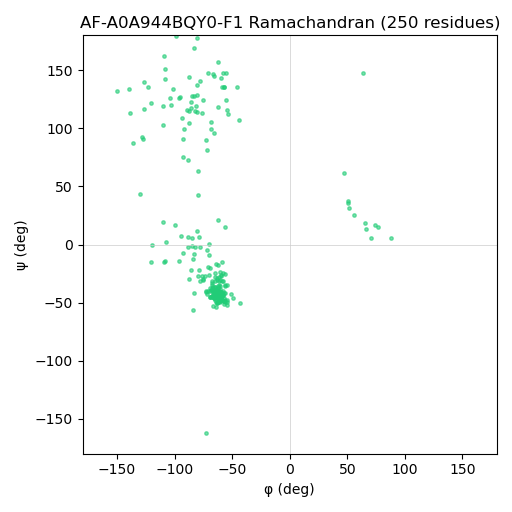 . ALA A 1 161 ? -3.156 -20.664 11.271 1.00 34.94 161 ALA A O 1
ATOM 1332 N N . ILE A 1 162 ? -1.603 -21.601 9.962 1.00 38.84 162 ILE A N 1
ATOM 1333 C CA . ILE A 1 162 ? -1.981 -20.908 8.730 1.00 38.84 162 ILE A CA 1
ATOM 1334 C C . ILE A 1 162 ? -2.269 -22.030 7.740 1.00 38.84 162 ILE A C 1
ATOM 1336 O O . ILE A 1 162 ? -1.394 -22.863 7.524 1.00 38.84 162 ILE A O 1
ATOM 1340 N N . GLY A 1 163 ? -3.473 -22.092 7.170 1.00 35.78 163 GLY A N 1
ATOM 1341 C CA . GLY A 1 163 ? -3.943 -23.153 6.263 1.00 35.78 163 GLY A CA 1
ATOM 1342 C C . GLY A 1 163 ? -3.163 -23.306 4.947 1.00 35.78 163 GLY A C 1
ATOM 1343 O O . GLY A 1 163 ? -3.670 -23.888 3.993 1.00 35.78 163 GLY A O 1
ATOM 1344 N N . ILE A 1 164 ? -1.922 -22.819 4.884 1.00 39.03 164 ILE A N 1
ATOM 1345 C CA . ILE A 1 164 ? -0.943 -23.104 3.844 1.00 39.03 164 ILE A CA 1
ATOM 1346 C C . ILE A 1 164 ? -0.484 -24.551 4.043 1.00 39.03 164 ILE A C 1
ATOM 1348 O O . ILE A 1 164 ? 0.551 -24.827 4.648 1.00 39.03 164 ILE A O 1
ATOM 1352 N N . GLN A 1 165 ? -1.274 -25.504 3.552 1.00 32.47 165 GLN A N 1
ATOM 1353 C CA . GLN A 1 165 ? -0.843 -26.894 3.477 1.00 32.47 165 GLN A CA 1
ATOM 1354 C C . GLN A 1 165 ? 0.492 -26.967 2.709 1.00 32.47 165 GLN A C 1
ATOM 1356 O O . GLN A 1 165 ? 0.576 -26.636 1.528 1.00 32.47 165 GLN A O 1
ATOM 1361 N N . ASN A 1 166 ? 1.545 -27.387 3.414 1.00 34.94 166 ASN A N 1
ATOM 1362 C CA . ASN A 1 166 ? 2.807 -27.917 2.885 1.00 34.94 166 ASN A CA 1
ATOM 1363 C C . ASN A 1 166 ? 3.614 -27.060 1.894 1.00 34.94 166 ASN A C 1
ATOM 1365 O O . ASN A 1 166 ? 4.425 -27.606 1.147 1.00 34.94 166 ASN A O 1
ATOM 1369 N N . SER A 1 167 ? 3.479 -25.736 1.909 1.00 33.88 167 SER A N 1
ATOM 1370 C CA . SER A 1 167 ? 4.357 -24.870 1.114 1.00 33.88 167 SER A CA 1
ATOM 1371 C C . SER A 1 167 ? 5.276 -24.097 2.046 1.00 33.88 167 SER A C 1
ATOM 1373 O O . SER A 1 167 ? 4.855 -23.128 2.671 1.00 33.88 167 SER A O 1
ATOM 1375 N N . VAL A 1 168 ? 6.540 -24.520 2.147 1.00 38.12 168 VAL A N 1
ATOM 1376 C CA . VAL A 1 168 ? 7.603 -23.637 2.643 1.00 38.12 168 VAL A CA 1
ATOM 1377 C C . VAL A 1 168 ? 7.529 -22.380 1.783 1.00 38.12 168 VAL A C 1
ATOM 1379 O O . VAL A 1 168 ? 7.748 -22.455 0.574 1.00 38.12 168 VAL A O 1
ATOM 1382 N N . VAL A 1 169 ? 7.149 -21.246 2.370 1.00 43.56 169 VAL A N 1
ATOM 1383 C CA . VAL A 1 169 ? 7.081 -19.985 1.634 1.00 43.56 169 VAL A CA 1
ATOM 1384 C C . VAL A 1 169 ? 8.523 -19.541 1.387 1.00 43.56 169 VAL A C 1
ATOM 1386 O O . VAL A 1 169 ? 9.154 -18.922 2.238 1.00 43.56 169 VAL A O 1
ATOM 1389 N N . GLN A 1 170 ? 9.089 -19.968 0.259 1.00 44.16 170 GLN A N 1
ATOM 1390 C CA . GLN A 1 170 ? 10.455 -19.636 -0.129 1.00 44.16 170 GLN A CA 1
ATOM 1391 C C . GLN A 1 170 ? 10.502 -18.218 -0.692 1.00 44.16 170 GLN A C 1
ATOM 1393 O O . GLN A 1 170 ? 9.613 -17.811 -1.441 1.00 44.16 170 GLN A O 1
ATOM 1398 N N . ALA A 1 171 ? 11.567 -17.487 -0.360 1.00 49.84 171 ALA A N 1
ATOM 1399 C CA . ALA A 1 171 ? 11.848 -16.207 -0.985 1.00 49.84 171 ALA A CA 1
ATOM 1400 C C . ALA A 1 171 ? 11.920 -16.400 -2.511 1.00 49.84 171 ALA A C 1
ATOM 1402 O O . ALA A 1 171 ? 12.708 -17.231 -2.976 1.00 49.84 171 ALA A O 1
ATOM 1403 N N . PRO A 1 172 ? 11.130 -15.670 -3.313 1.00 53.88 172 PRO A N 1
ATOM 1404 C CA . PRO A 1 172 ? 11.310 -15.691 -4.758 1.00 53.88 172 PRO A CA 1
ATOM 1405 C C . PRO A 1 172 ? 12.724 -15.201 -5.112 1.00 53.88 172 PRO A C 1
AT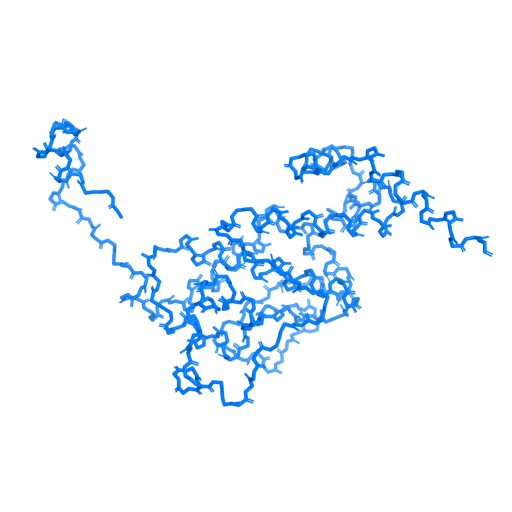OM 1407 O O . PRO A 1 172 ? 13.294 -14.333 -4.444 1.00 53.88 172 PRO A O 1
ATOM 1410 N N . GLN A 1 173 ? 13.314 -15.806 -6.145 1.00 45.38 173 GLN A N 1
ATOM 1411 C CA . GLN A 1 173 ? 14.721 -15.603 -6.494 1.00 45.38 173 GLN A CA 1
ATOM 1412 C C . GLN A 1 173 ? 15.043 -14.121 -6.754 1.00 45.38 173 GLN A C 1
ATOM 1414 O O . GLN A 1 173 ? 14.305 -13.426 -7.448 1.00 45.38 173 GLN A O 1
ATOM 1419 N N . GLY A 1 174 ? 16.172 -13.645 -6.215 1.00 45.59 174 GLY A N 1
ATOM 1420 C CA . GLY A 1 174 ? 16.700 -12.301 -6.482 1.00 45.59 174 GLY A CA 1
ATOM 1421 C C . GLY A 1 174 ? 16.182 -11.181 -5.573 1.00 45.59 174 GLY A C 1
ATOM 1422 O O . GLY A 1 174 ? 16.526 -10.020 -5.807 1.00 45.59 174 GLY A O 1
ATOM 1423 N N . PHE A 1 175 ? 15.394 -11.488 -4.534 1.00 50.97 175 PHE A N 1
ATOM 1424 C CA . PHE A 1 175 ? 14.840 -10.451 -3.665 1.00 50.97 175 PHE A CA 1
ATOM 1425 C C . PHE A 1 175 ? 14.916 -10.774 -2.170 1.00 50.97 175 PHE A C 1
ATOM 1427 O O . PHE A 1 175 ? 13.964 -11.265 -1.568 1.00 50.97 175 PHE A O 1
ATOM 1434 N N . ASP A 1 176 ? 16.047 -10.418 -1.560 1.00 52.97 176 ASP A N 1
ATOM 1435 C CA . ASP A 1 176 ? 16.149 -10.289 -0.110 1.00 52.97 176 ASP A CA 1
ATOM 1436 C C . ASP A 1 176 ? 15.733 -8.863 0.285 1.00 52.97 176 ASP A C 1
ATOM 1438 O O . ASP A 1 176 ? 16.346 -7.868 -0.133 1.00 52.97 176 ASP A O 1
ATOM 1442 N N . ILE A 1 177 ? 14.625 -8.768 1.020 1.00 50.81 177 ILE A N 1
ATOM 1443 C CA . ILE A 1 177 ? 14.103 -7.516 1.584 1.00 50.81 177 ILE A CA 1
ATOM 1444 C C . ILE A 1 177 ? 15.026 -7.019 2.699 1.00 50.81 177 ILE A C 1
ATOM 1446 O O . ILE A 1 177 ? 15.027 -5.824 2.997 1.00 50.81 177 ILE A O 1
ATOM 1450 N N . GLY A 1 178 ? 15.851 -7.911 3.262 1.00 51.06 178 GLY A N 1
ATOM 1451 C CA . GLY A 1 178 ? 16.501 -7.689 4.540 1.00 51.06 178 GLY A CA 1
ATOM 1452 C C . GLY A 1 178 ? 15.455 -7.572 5.648 1.00 51.06 178 GLY A C 1
ATOM 1453 O O . GLY A 1 178 ? 14.346 -7.074 5.456 1.00 51.06 178 GLY A O 1
ATOM 1454 N N . VAL A 1 179 ? 15.797 -8.013 6.850 1.00 47.38 179 VAL A N 1
ATOM 1455 C CA . VAL A 1 179 ? 14.995 -7.665 8.021 1.00 47.38 179 VAL A CA 1
ATOM 1456 C C . VAL A 1 179 ? 15.178 -6.163 8.259 1.00 47.38 179 VAL A C 1
ATOM 1458 O O . VAL A 1 179 ? 16.199 -5.729 8.787 1.00 47.38 179 VAL A O 1
ATOM 1461 N N . CYS A 1 180 ? 14.228 -5.343 7.819 1.00 48.38 180 CYS A N 1
ATOM 1462 C CA . CYS A 1 180 ? 14.197 -3.921 8.151 1.00 48.38 180 CYS A CA 1
ATOM 1463 C C . CYS A 1 180 ? 13.137 -3.697 9.226 1.00 48.38 180 CYS A C 1
ATOM 1465 O O . CYS A 1 180 ? 11.959 -3.950 8.998 1.00 48.38 180 CYS A O 1
ATOM 1467 N N . ALA A 1 181 ? 13.557 -3.179 10.381 1.00 49.88 181 ALA A N 1
ATOM 1468 C CA . ALA A 1 181 ? 12.671 -2.870 11.503 1.00 49.88 181 ALA A CA 1
ATOM 1469 C C . ALA A 1 181 ? 11.737 -1.663 11.245 1.00 49.88 181 ALA A C 1
ATOM 1471 O O . ALA A 1 181 ? 10.849 -1.400 12.053 1.00 49.88 181 ALA A O 1
ATOM 1472 N N . ASP A 1 182 ? 11.934 -0.920 10.144 1.00 66.12 182 ASP A N 1
ATOM 1473 C CA . ASP A 1 182 ? 11.182 0.293 9.800 1.00 66.12 182 ASP A CA 1
ATOM 1474 C C . ASP A 1 182 ? 10.577 0.221 8.383 1.00 66.12 182 ASP A C 1
ATOM 1476 O O . ASP A 1 182 ? 11.287 0.197 7.369 1.00 66.12 182 ASP A O 1
ATOM 1480 N N . PHE A 1 183 ? 9.242 0.249 8.314 1.00 63.31 183 PHE A N 1
ATOM 1481 C CA . PHE A 1 183 ? 8.463 0.265 7.072 1.00 63.31 183 PHE A CA 1
ATOM 1482 C C . PHE A 1 183 ? 8.828 1.430 6.143 1.00 63.31 183 PHE A C 1
ATOM 1484 O O . PHE A 1 183 ? 8.815 1.269 4.919 1.00 63.31 183 PHE A O 1
ATOM 1491 N N . ALA A 1 184 ? 9.167 2.599 6.694 1.00 63.81 184 ALA A N 1
ATOM 1492 C CA . ALA A 1 184 ? 9.509 3.769 5.892 1.00 63.81 184 ALA A CA 1
ATOM 1493 C C . ALA A 1 184 ? 10.831 3.558 5.139 1.00 63.81 184 ALA A C 1
ATOM 1495 O O . ALA A 1 184 ? 10.913 3.820 3.936 1.00 63.81 184 ALA A O 1
ATOM 1496 N N . GLN A 1 185 ? 11.844 3.021 5.823 1.00 65.94 185 GLN A N 1
ATOM 1497 C CA . GLN A 1 185 ? 13.142 2.686 5.224 1.00 65.94 185 GLN A CA 1
ATOM 1498 C C . GLN A 1 185 ? 13.013 1.584 4.173 1.00 65.94 185 GLN A C 1
ATOM 1500 O O . GLN A 1 185 ? 13.672 1.620 3.128 1.00 65.94 185 GLN A O 1
ATOM 1505 N N . LEU A 1 186 ? 12.125 0.622 4.418 1.00 68.81 186 LEU A N 1
ATOM 1506 C CA . LEU A 1 186 ? 11.877 -0.464 3.487 1.00 68.81 186 LEU A CA 1
ATOM 1507 C C . LEU A 1 186 ? 11.198 0.013 2.200 1.00 68.81 186 LEU A C 1
ATOM 1509 O O . LEU A 1 186 ? 11.653 -0.320 1.102 1.00 68.81 186 LEU A O 1
ATOM 1513 N N . ARG A 1 187 ? 10.171 0.864 2.327 1.00 69.88 187 ARG A N 1
ATOM 1514 C CA . ARG A 1 187 ? 9.528 1.525 1.183 1.00 69.88 187 ARG A CA 1
ATOM 1515 C C . ARG A 1 187 ? 10.551 2.316 0.369 1.00 69.88 187 ARG A C 1
ATOM 1517 O O . ARG A 1 187 ? 10.627 2.124 -0.840 1.00 69.88 187 ARG A O 1
ATOM 1524 N N . GLN A 1 188 ? 11.382 3.134 1.020 1.00 73.62 188 GLN A N 1
ATOM 1525 C CA . GLN A 1 188 ? 12.438 3.899 0.344 1.00 73.62 188 GLN A CA 1
ATOM 1526 C C . GLN A 1 188 ? 13.443 2.994 -0.379 1.00 73.62 188 GLN A C 1
ATOM 1528 O O . GLN A 1 188 ? 13.851 3.293 -1.499 1.00 73.62 188 GLN A O 1
ATOM 1533 N N . THR A 1 189 ? 13.831 1.871 0.230 1.00 71.56 189 THR A N 1
ATOM 1534 C CA . THR A 1 189 ? 14.775 0.917 -0.369 1.00 71.56 189 THR A CA 1
ATOM 1535 C C . THR A 1 189 ? 14.218 0.293 -1.646 1.00 71.56 189 THR A C 1
ATOM 1537 O O . THR A 1 189 ? 14.938 0.188 -2.644 1.00 71.56 189 THR A O 1
ATOM 1540 N N . LEU A 1 190 ? 12.940 -0.084 -1.627 1.00 69.12 190 LEU A N 1
ATOM 1541 C CA . LEU A 1 190 ? 12.221 -0.584 -2.795 1.00 69.12 190 LEU A CA 1
ATOM 1542 C C . LEU A 1 190 ? 12.102 0.468 -3.892 1.00 69.12 190 LEU A C 1
ATOM 1544 O O . LEU A 1 190 ? 12.458 0.215 -5.044 1.00 69.12 190 LEU A O 1
ATOM 1548 N N . GLU A 1 191 ? 11.652 1.660 -3.513 1.00 77.81 191 GLU A N 1
ATOM 1549 C CA . GLU A 1 191 ? 11.473 2.789 -4.419 1.00 77.81 191 GLU A CA 1
ATOM 1550 C C . GLU A 1 191 ? 12.780 3.131 -5.138 1.00 77.81 191 GLU A C 1
ATOM 1552 O O . GLU A 1 191 ? 12.825 3.260 -6.363 1.00 77.81 191 GLU A O 1
ATOM 1557 N N . ARG A 1 192 ? 13.872 3.177 -4.368 1.00 79.81 192 ARG A N 1
ATOM 1558 C CA . ARG A 1 192 ? 15.231 3.398 -4.853 1.00 79.81 192 ARG A CA 1
ATOM 1559 C C . ARG A 1 192 ? 15.632 2.366 -5.906 1.00 79.81 192 ARG A C 1
ATOM 1561 O O . ARG A 1 192 ? 16.125 2.751 -6.962 1.00 79.81 192 ARG A O 1
ATOM 1568 N N . ARG A 1 193 ? 15.421 1.072 -5.636 1.00 74.69 193 ARG A N 1
ATOM 1569 C CA . ARG A 1 193 ? 15.757 -0.008 -6.581 1.00 74.69 193 ARG A CA 1
ATOM 1570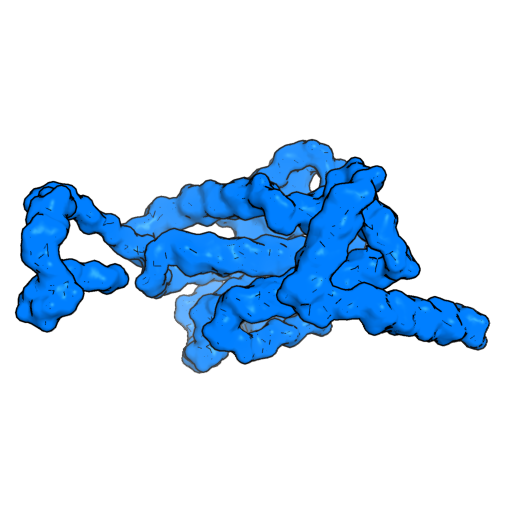 C C . ARG A 1 193 ? 14.965 0.117 -7.881 1.00 74.69 193 ARG A C 1
ATOM 1572 O O . ARG A 1 193 ? 15.561 0.042 -8.951 1.00 74.69 193 ARG A O 1
ATOM 1579 N N . TYR A 1 194 ? 13.659 0.363 -7.793 1.00 74.56 194 TYR A N 1
ATOM 1580 C CA . TYR A 1 194 ? 12.811 0.500 -8.976 1.00 74.56 194 TYR A CA 1
ATOM 1581 C C . TYR A 1 194 ? 13.230 1.681 -9.860 1.00 74.56 194 TYR A C 1
ATOM 1583 O O . TYR A 1 194 ? 13.418 1.523 -11.065 1.00 74.56 194 TYR A O 1
ATOM 1591 N N . LEU A 1 195 ? 13.423 2.865 -9.268 1.00 80.31 195 LEU A N 1
ATOM 1592 C CA . LEU A 1 195 ? 13.813 4.056 -10.026 1.00 80.31 195 LEU A CA 1
ATOM 1593 C C . LEU A 1 195 ? 15.200 3.903 -10.659 1.00 80.31 195 LEU A C 1
ATOM 1595 O O . LEU A 1 195 ? 15.397 4.353 -11.786 1.00 80.31 195 LEU A O 1
ATOM 1599 N N . SER A 1 196 ? 16.140 3.239 -9.979 1.00 81.00 196 SER A N 1
ATOM 1600 C CA . SER A 1 196 ? 17.436 2.892 -10.569 1.00 81.00 196 SER A CA 1
ATOM 1601 C C . SER A 1 196 ? 17.289 2.017 -11.811 1.00 81.00 196 SER A C 1
ATOM 1603 O O . SER A 1 196 ? 17.884 2.337 -12.836 1.00 81.00 196 SER A O 1
ATOM 1605 N N . MET A 1 197 ? 16.451 0.980 -11.761 1.00 73.44 197 MET A N 1
ATOM 1606 C CA . MET A 1 197 ? 16.233 0.091 -12.908 1.00 73.44 197 MET A CA 1
ATOM 1607 C C . MET A 1 197 ? 15.597 0.807 -14.097 1.00 73.44 197 MET A C 1
ATOM 1609 O O . MET A 1 197 ? 16.006 0.602 -15.239 1.00 73.44 197 MET A O 1
ATOM 1613 N N . ILE A 1 198 ? 14.614 1.676 -13.853 1.00 77.44 198 ILE A N 1
ATOM 1614 C CA . ILE A 1 198 ? 14.014 2.462 -14.936 1.00 77.44 198 ILE A CA 1
ATOM 1615 C C . ILE A 1 198 ? 15.053 3.396 -15.546 1.00 77.44 198 ILE A C 1
ATOM 1617 O O . ILE A 1 198 ? 15.163 3.452 -16.771 1.00 77.44 198 ILE A O 1
ATOM 1621 N N . TYR A 1 199 ? 15.840 4.081 -14.717 1.00 83.56 199 TYR A N 1
ATOM 1622 C CA . TYR A 1 199 ? 16.899 4.970 -15.183 1.00 83.56 199 TYR A CA 1
ATOM 1623 C C . TYR A 1 199 ? 17.930 4.242 -16.058 1.00 83.56 199 TYR A C 1
ATOM 1625 O O . TYR A 1 199 ? 18.306 4.740 -17.121 1.00 83.56 199 TYR A O 1
ATOM 1633 N N . GLU A 1 200 ? 18.345 3.045 -15.642 1.00 81.44 200 GLU A N 1
ATOM 1634 C CA . GLU A 1 200 ? 19.249 2.175 -16.400 1.00 81.44 200 GLU A CA 1
ATOM 1635 C C . GLU A 1 200 ? 18.616 1.724 -17.723 1.00 81.44 200 GLU A C 1
ATOM 1637 O O . GLU A 1 200 ? 19.240 1.870 -18.771 1.00 81.44 200 GLU A O 1
ATOM 1642 N N . SER A 1 201 ? 17.343 1.307 -17.718 1.00 76.00 201 SER A N 1
ATOM 1643 C CA . SER A 1 201 ? 16.606 0.938 -18.942 1.00 76.00 201 SER A CA 1
ATOM 1644 C C . SER A 1 201 ? 16.404 2.098 -19.929 1.00 76.00 201 SER A C 1
ATOM 1646 O O . SER A 1 201 ? 16.051 1.880 -21.087 1.00 76.00 201 SER A O 1
ATOM 1648 N N . CYS A 1 202 ? 16.582 3.336 -19.464 1.00 82.38 202 CYS A N 1
ATOM 1649 C CA . CYS A 1 202 ? 16.531 4.554 -20.271 1.00 82.38 202 CYS A CA 1
ATOM 1650 C C . CYS A 1 202 ? 17.936 5.052 -20.646 1.00 82.38 202 CYS A C 1
ATOM 1652 O O . CYS A 1 202 ? 18.101 6.223 -20.979 1.00 82.38 202 CYS A O 1
ATOM 1654 N N . ASN A 1 203 ? 18.970 4.207 -20.528 1.00 82.19 203 ASN A N 1
ATOM 1655 C CA . ASN A 1 203 ? 20.370 4.552 -20.802 1.00 82.19 203 ASN A CA 1
ATOM 1656 C C . ASN A 1 203 ? 20.847 5.823 -20.073 1.00 82.19 203 ASN A C 1
ATOM 1658 O O . ASN A 1 203 ? 21.709 6.560 -20.553 1.00 82.19 203 ASN A O 1
ATOM 1662 N N . GLY A 1 204 ? 20.295 6.086 -18.887 1.00 82.44 204 GLY A N 1
ATOM 1663 C CA . GLY A 1 204 ? 20.633 7.250 -18.079 1.00 82.44 204 GLY A CA 1
ATOM 1664 C C . GLY A 1 204 ? 20.021 8.578 -18.547 1.00 82.44 204 GLY A C 1
ATOM 1665 O O . GLY A 1 204 ? 20.451 9.647 -18.085 1.00 82.44 204 GLY A O 1
ATOM 1666 N N . ASP A 1 205 ? 19.021 8.542 -19.428 1.00 84.88 205 ASP A N 1
ATOM 1667 C CA . ASP A 1 205 ? 18.272 9.721 -19.854 1.00 84.88 205 ASP A CA 1
ATOM 1668 C C . ASP A 1 205 ? 17.056 9.978 -18.942 1.00 84.88 205 ASP A C 1
ATOM 1670 O O . ASP A 1 205 ? 16.104 9.199 -18.877 1.00 84.88 205 ASP A O 1
ATOM 1674 N N . LEU A 1 206 ? 17.086 11.113 -18.234 1.00 82.69 206 LEU A N 1
ATOM 1675 C CA . LEU A 1 206 ? 15.988 11.559 -17.372 1.00 82.69 206 LEU A CA 1
ATOM 1676 C C . LEU A 1 206 ? 14.756 12.008 -18.156 1.00 82.69 206 LEU A C 1
ATOM 1678 O O . LEU A 1 206 ? 13.658 11.958 -17.608 1.00 82.69 206 LEU A O 1
ATOM 1682 N N . ALA A 1 207 ? 14.924 12.464 -19.399 1.00 81.19 207 ALA A N 1
ATOM 1683 C CA . ALA A 1 207 ? 13.804 12.809 -20.262 1.00 81.19 207 ALA A CA 1
ATOM 1684 C C . ALA A 1 207 ? 13.019 11.543 -20.606 1.00 81.19 207 ALA A C 1
ATOM 1686 O O . ALA A 1 207 ? 11.841 11.464 -20.294 1.00 81.19 207 ALA A O 1
ATOM 1687 N N . GLN A 1 208 ? 13.702 10.508 -21.106 1.00 81.12 208 GLN A N 1
ATOM 1688 C CA . 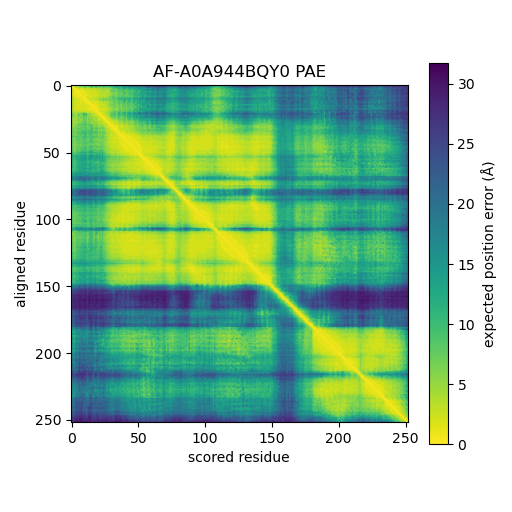GLN A 1 208 ? 13.075 9.220 -21.426 1.00 81.12 208 GLN A CA 1
ATOM 1689 C C . GLN A 1 208 ? 12.467 8.537 -20.197 1.00 81.12 208 GLN A C 1
ATOM 1691 O O . GLN A 1 208 ? 11.372 7.981 -20.270 1.00 81.12 208 GLN A O 1
ATOM 1696 N N . MET A 1 209 ? 13.148 8.608 -19.048 1.00 82.38 209 MET A N 1
ATOM 1697 C CA . MET A 1 209 ? 12.587 8.142 -17.780 1.00 82.38 209 MET A CA 1
ATOM 1698 C C . MET A 1 209 ? 11.325 8.928 -17.405 1.00 82.38 209 MET A C 1
ATOM 1700 O O . MET A 1 209 ? 10.345 8.330 -16.971 1.00 82.38 209 MET A O 1
ATOM 1704 N N . GLY A 1 210 ? 11.324 10.250 -17.593 1.00 77.50 210 GLY A N 1
ATOM 1705 C CA . GLY A 1 210 ? 10.154 11.104 -17.397 1.00 77.50 210 GLY A CA 1
ATOM 1706 C C . GLY A 1 210 ? 8.982 10.728 -18.298 1.00 77.50 210 GLY A C 1
ATOM 1707 O O . GLY A 1 210 ? 7.875 10.558 -17.785 1.00 77.50 210 GLY A O 1
ATOM 1708 N N . ALA A 1 211 ? 9.244 10.500 -19.586 1.00 76.94 211 ALA A N 1
ATOM 1709 C CA . ALA A 1 211 ? 8.270 10.017 -20.562 1.00 76.94 211 ALA A CA 1
ATOM 1710 C C . ALA A 1 211 ? 7.601 8.721 -20.089 1.00 76.94 211 ALA A C 1
ATOM 1712 O O . ALA A 1 211 ? 6.378 8.641 -20.015 1.00 76.94 211 ALA A O 1
ATOM 1713 N N . LYS A 1 212 ? 8.411 7.724 -19.704 1.00 72.12 212 LYS A N 1
ATOM 1714 C CA . LYS A 1 212 ? 7.932 6.403 -19.263 1.00 72.12 212 LYS A CA 1
ATOM 1715 C C . LYS A 1 212 ? 7.176 6.438 -17.939 1.00 72.12 212 LYS A C 1
ATOM 1717 O O . LYS A 1 212 ? 6.272 5.639 -17.723 1.00 72.12 212 LYS A O 1
ATOM 1722 N N . LEU A 1 213 ? 7.585 7.309 -17.020 1.00 70.69 213 LEU A N 1
ATOM 1723 C CA . LEU A 1 213 ? 6.982 7.389 -15.694 1.00 70.69 213 LEU A CA 1
ATOM 1724 C C . LEU A 1 213 ? 5.709 8.238 -15.685 1.00 70.69 213 LEU A C 1
ATOM 1726 O O . LEU A 1 213 ? 4.746 7.887 -15.024 1.00 70.69 213 LEU A O 1
ATOM 1730 N N . PHE A 1 214 ? 5.683 9.370 -16.380 1.00 69.06 214 PHE A N 1
ATOM 1731 C CA . PHE A 1 214 ? 4.594 10.343 -16.231 1.00 69.06 214 PHE A CA 1
ATOM 1732 C C . PHE A 1 214 ? 3.815 10.594 -17.523 1.00 69.06 214 PHE A C 1
ATOM 1734 O O . PHE A 1 214 ? 2.886 11.406 -17.516 1.00 69.06 214 PHE A O 1
ATOM 1741 N N . GLY A 1 215 ? 4.190 9.935 -18.625 1.00 60.62 215 GLY A N 1
ATOM 1742 C CA . GLY A 1 215 ? 3.543 10.075 -19.929 1.00 60.62 215 GLY A CA 1
ATOM 1743 C C . GLY A 1 215 ? 3.713 11.456 -20.566 1.00 60.62 215 GLY A C 1
ATOM 1744 O O . GLY A 1 215 ? 2.974 11.780 -21.490 1.00 60.62 215 GLY A O 1
ATOM 1745 N N . ASN A 1 216 ? 4.624 12.294 -20.053 1.00 63.97 216 ASN A N 1
ATOM 1746 C CA . ASN A 1 216 ? 4.840 13.655 -20.539 1.00 63.97 216 ASN A CA 1
ATOM 1747 C C . ASN A 1 216 ? 6.298 14.104 -20.358 1.00 63.97 216 ASN A C 1
ATOM 1749 O O . ASN A 1 216 ? 6.854 14.027 -19.259 1.00 63.97 216 ASN A O 1
ATOM 1753 N N . ASP A 1 217 ? 6.869 14.673 -21.419 1.00 60.62 217 ASP A N 1
ATOM 1754 C CA . ASP A 1 217 ? 8.244 15.175 -21.460 1.00 60.62 217 ASP A CA 1
ATOM 1755 C C . ASP A 1 217 ? 8.304 16.660 -21.094 1.00 60.62 217 ASP A C 1
ATOM 1757 O O . ASP A 1 217 ? 8.457 17.538 -21.941 1.00 60.62 217 ASP A O 1
ATOM 1761 N N . GLY A 1 218 ? 8.158 16.951 -19.800 1.00 66.25 218 GLY A N 1
ATOM 1762 C CA . GLY A 1 218 ? 8.295 18.304 -19.255 1.00 66.25 218 GLY A CA 1
ATOM 1763 C C . GLY A 1 218 ? 9.569 18.478 -18.429 1.00 66.25 218 GLY A C 1
ATOM 1764 O O . GLY A 1 218 ? 9.940 17.594 -17.656 1.00 66.25 218 GLY A O 1
ATOM 1765 N N . ASP A 1 219 ? 10.214 19.644 -18.509 1.00 68.00 219 ASP A N 1
ATOM 1766 C CA . ASP A 1 219 ? 11.364 19.964 -17.644 1.00 68.00 219 ASP A CA 1
ATOM 1767 C C . ASP A 1 219 ? 10.998 19.964 -16.145 1.00 68.00 219 ASP A C 1
ATOM 1769 O O . ASP A 1 219 ? 11.818 19.587 -15.306 1.00 68.00 219 ASP A O 1
ATOM 1773 N N . ASP A 1 220 ? 9.739 20.261 -15.805 1.00 74.44 220 ASP A N 1
ATOM 1774 C CA . ASP A 1 220 ? 9.199 20.126 -14.443 1.00 74.44 220 ASP A CA 1
ATOM 1775 C C . ASP A 1 220 ? 9.192 18.661 -13.956 1.00 74.44 220 ASP A C 1
ATOM 1777 O O . ASP A 1 220 ? 9.543 18.366 -12.812 1.00 74.44 220 ASP A O 1
ATOM 1781 N N . VAL A 1 221 ? 8.876 17.709 -14.841 1.00 75.12 221 VAL A N 1
ATOM 1782 C CA . VAL A 1 221 ? 8.883 16.269 -14.527 1.00 75.12 221 VAL A CA 1
ATOM 1783 C C . VAL A 1 221 ? 10.309 15.790 -14.262 1.00 75.12 221 VAL A C 1
ATOM 1785 O O . VAL A 1 221 ? 10.561 15.123 -13.256 1.00 75.12 221 VAL A O 1
ATOM 1788 N N . LYS A 1 222 ? 11.269 16.195 -15.105 1.00 78.56 222 LYS A N 1
ATOM 1789 C CA . LYS A 1 222 ? 12.696 15.883 -14.908 1.00 78.56 222 LYS A CA 1
ATOM 1790 C C . LYS A 1 222 ? 13.194 16.398 -13.560 1.00 78.56 222 LYS A C 1
ATOM 1792 O O . LYS A 1 222 ? 13.903 15.684 -12.850 1.00 78.56 222 LYS A O 1
ATOM 1797 N N . HIS A 1 223 ? 12.807 17.621 -13.194 1.00 78.56 223 HIS A N 1
ATOM 1798 C CA . HIS A 1 223 ? 13.189 18.226 -11.922 1.00 78.56 223 HIS A CA 1
ATOM 1799 C C . HIS A 1 223 ? 12.598 17.470 -10.723 1.00 78.56 223 HIS A C 1
ATOM 1801 O O . HIS A 1 223 ? 13.327 17.148 -9.783 1.00 78.56 223 HIS A O 1
ATOM 1807 N N . LYS A 1 224 ? 11.312 17.104 -10.779 1.00 80.00 224 LYS A N 1
ATOM 1808 C CA . LYS A 1 224 ? 10.641 16.306 -9.737 1.00 80.00 224 LYS A CA 1
ATOM 1809 C C . LYS A 1 224 ? 11.285 14.934 -9.549 1.00 80.00 224 LYS A C 1
ATOM 1811 O O . LYS A 1 224 ? 11.552 14.545 -8.413 1.00 80.00 224 LYS A O 1
ATOM 1816 N N . ILE A 1 225 ? 11.597 14.234 -10.642 1.00 81.81 225 ILE A N 1
ATOM 1817 C CA . ILE A 1 225 ? 12.305 12.945 -10.597 1.00 81.81 225 ILE A CA 1
ATOM 1818 C C . ILE A 1 225 ? 13.686 13.123 -9.973 1.00 81.81 225 ILE A C 1
ATOM 1820 O O . ILE A 1 225 ? 14.045 12.376 -9.066 1.00 81.81 225 ILE A O 1
ATOM 1824 N N . ALA A 1 226 ? 14.444 14.134 -10.402 1.00 82.12 226 ALA A N 1
ATOM 1825 C CA . ALA A 1 226 ? 15.772 14.404 -9.861 1.00 82.12 226 ALA A CA 1
ATOM 1826 C C . ALA A 1 226 ? 15.733 14.704 -8.353 1.00 82.12 226 ALA A C 1
ATOM 1828 O O . ALA A 1 226 ? 16.549 14.167 -7.603 1.00 82.12 226 ALA A O 1
ATOM 1829 N N . ILE A 1 227 ? 14.766 15.506 -7.887 1.00 83.00 227 ILE A N 1
ATOM 1830 C CA . ILE A 1 227 ? 14.550 15.752 -6.453 1.00 83.00 227 ILE A CA 1
ATOM 1831 C C . ILE A 1 227 ? 14.233 14.444 -5.733 1.00 83.00 227 ILE A C 1
ATOM 1833 O O . ILE A 1 227 ? 14.860 14.152 -4.715 1.00 83.00 227 ILE A O 1
ATOM 1837 N N . ARG A 1 228 ? 13.294 13.645 -6.253 1.00 85.12 228 ARG A N 1
ATOM 1838 C CA . ARG A 1 228 ? 12.885 12.395 -5.606 1.00 85.12 228 ARG A CA 1
ATOM 1839 C C . ARG A 1 228 ? 14.038 11.396 -5.522 1.00 85.12 228 ARG A C 1
ATOM 1841 O O . ARG A 1 228 ? 14.270 10.817 -4.467 1.00 85.12 228 ARG A O 1
ATOM 1848 N N . MET A 1 229 ? 14.816 11.256 -6.591 1.00 84.81 229 MET A N 1
ATOM 1849 C CA . MET A 1 229 ? 16.020 10.425 -6.612 1.00 84.81 229 MET A CA 1
ATOM 1850 C C . MET A 1 229 ? 17.053 10.906 -5.586 1.00 84.81 229 MET A C 1
ATOM 1852 O O . MET A 1 229 ? 17.574 10.090 -4.827 1.00 84.81 229 MET A O 1
ATOM 1856 N N . ASN A 1 230 ? 17.289 12.217 -5.480 1.00 85.25 230 ASN A N 1
ATOM 1857 C CA . ASN A 1 230 ? 18.182 12.771 -4.460 1.00 85.25 230 ASN A CA 1
ATOM 1858 C C . ASN A 1 230 ? 17.669 12.507 -3.030 1.00 85.25 230 ASN A C 1
ATOM 1860 O O . ASN A 1 230 ? 18.466 12.143 -2.168 1.00 85.25 230 ASN A O 1
ATOM 1864 N N . GLN A 1 231 ? 16.358 12.629 -2.779 1.00 82.69 231 GLN A N 1
ATOM 1865 C CA . GLN A 1 231 ? 15.734 12.299 -1.484 1.00 82.69 231 GLN A CA 1
ATOM 1866 C C . GLN A 1 231 ? 15.908 10.820 -1.107 1.00 82.69 231 GLN A C 1
ATOM 1868 O O . GLN A 1 231 ? 16.034 10.500 0.070 1.00 82.69 231 GLN A O 1
ATOM 1873 N N . LEU A 1 232 ? 15.962 9.929 -2.099 1.00 81.81 232 LEU A N 1
ATOM 1874 C CA . LEU A 1 232 ? 16.229 8.497 -1.929 1.00 81.81 232 LEU A CA 1
ATOM 1875 C C . LEU A 1 232 ? 17.734 8.162 -1.876 1.00 81.81 232 LEU A C 1
ATOM 1877 O O . LEU A 1 232 ? 18.114 6.988 -1.877 1.00 81.81 232 LEU A O 1
ATOM 1881 N N . GLY A 1 233 ? 18.608 9.175 -1.862 1.00 83.56 233 GLY A N 1
ATOM 1882 C CA . GLY A 1 233 ? 20.063 9.010 -1.826 1.00 83.56 233 GLY A CA 1
ATOM 1883 C C . GLY A 1 233 ? 20.685 8.539 -3.147 1.00 83.56 233 GLY A C 1
ATOM 1884 O O . GLY A 1 233 ? 21.821 8.064 -3.152 1.00 83.56 233 GLY A O 1
ATOM 1885 N N . LEU A 1 234 ? 19.974 8.645 -4.274 1.00 82.88 234 LEU A N 1
ATOM 1886 C CA . LEU A 1 234 ? 20.487 8.305 -5.603 1.00 82.88 234 LEU A CA 1
ATOM 1887 C C . LEU A 1 234 ? 21.185 9.509 -6.236 1.00 82.88 234 LEU A C 1
ATOM 1889 O O . LEU A 1 234 ? 20.545 10.423 -6.752 1.00 82.88 234 LEU A O 1
ATOM 1893 N N . SER A 1 235 ? 22.518 9.488 -6.267 1.00 85.56 235 SER A N 1
ATOM 1894 C CA . SER A 1 235 ? 23.285 10.501 -6.994 1.00 85.56 235 SER A CA 1
ATOM 1895 C C . SER A 1 235 ? 23.238 10.245 -8.503 1.00 85.56 235 SER A C 1
ATOM 1897 O O . SER A 1 235 ? 23.859 9.304 -9.005 1.00 85.56 235 SER A O 1
ATOM 1899 N N . LEU A 1 236 ? 22.586 11.139 -9.252 1.00 81.81 236 LEU A N 1
ATOM 1900 C CA . LEU A 1 236 ? 22.538 11.089 -10.722 1.00 81.81 236 LEU A CA 1
ATOM 1901 C C . LEU A 1 236 ? 23.933 11.041 -11.362 1.00 81.81 236 LEU A C 1
ATOM 1903 O O . LEU A 1 236 ? 24.139 10.364 -12.366 1.00 81.81 236 LEU A O 1
ATOM 1907 N N . ARG A 1 237 ? 24.921 11.716 -10.758 1.00 79.75 237 ARG A N 1
ATOM 1908 C CA . ARG A 1 237 ? 26.314 11.696 -11.230 1.00 79.75 237 ARG A CA 1
ATOM 1909 C C . ARG A 1 237 ? 26.928 10.298 -11.126 1.00 79.75 237 ARG A C 1
ATOM 1911 O O . ARG A 1 237 ? 27.602 9.859 -12.054 1.00 79.75 237 ARG A O 1
ATOM 1918 N N . GLN A 1 238 ? 26.704 9.607 -10.008 1.00 81.44 238 GLN A N 1
ATOM 1919 C CA . GLN A 1 238 ? 27.201 8.243 -9.799 1.00 81.44 238 GLN A CA 1
ATOM 1920 C C . GLN A 1 238 ? 26.470 7.243 -10.702 1.00 81.44 238 GLN A C 1
ATOM 1922 O O . GLN A 1 238 ? 27.104 6.368 -11.288 1.00 81.44 238 GLN A O 1
ATOM 1927 N N . MET A 1 239 ? 25.158 7.415 -10.864 1.00 81.62 239 MET A N 1
ATOM 1928 C CA . MET A 1 239 ? 24.320 6.567 -11.714 1.00 81.62 239 MET A CA 1
ATOM 1929 C C . MET A 1 239 ? 24.710 6.680 -13.195 1.00 81.62 239 MET A C 1
ATOM 1931 O O . MET A 1 239 ? 24.926 5.656 -13.838 1.00 81.62 239 MET A O 1
ATOM 1935 N N . LYS A 1 240 ? 24.921 7.898 -13.725 1.00 82.50 240 LYS A N 1
ATOM 1936 C CA . LYS A 1 240 ? 25.433 8.095 -15.098 1.00 82.50 240 LYS A CA 1
ATOM 1937 C C . LYS A 1 240 ? 26.759 7.381 -15.332 1.00 82.50 240 LYS A C 1
ATOM 1939 O O . LYS A 1 240 ? 26.944 6.763 -16.374 1.00 82.50 240 LYS A O 1
ATOM 1944 N N . LYS A 1 241 ? 27.673 7.443 -14.356 1.00 80.88 241 LYS A N 1
ATOM 1945 C CA . LYS A 1 241 ? 28.968 6.756 -14.441 1.00 80.88 241 LYS A CA 1
ATOM 1946 C C . LYS A 1 241 ? 28.798 5.233 -14.497 1.00 80.88 241 LYS A C 1
ATOM 1948 O O . LYS A 1 241 ? 29.489 4.585 -15.271 1.00 80.88 241 LYS A O 1
ATOM 1953 N N . ARG A 1 242 ? 27.869 4.667 -13.715 1.00 81.31 242 ARG A N 1
ATOM 1954 C CA . ARG A 1 242 ? 27.546 3.229 -13.745 1.00 81.31 242 ARG A CA 1
ATOM 1955 C C . ARG A 1 242 ? 26.984 2.786 -15.093 1.00 81.31 242 ARG A C 1
ATOM 1957 O O . ARG A 1 242 ? 27.510 1.840 -15.663 1.00 81.31 242 ARG A O 1
ATOM 1964 N N . VAL A 1 243 ? 25.983 3.497 -15.614 1.00 79.31 243 VAL A N 1
ATOM 1965 C CA . VAL A 1 243 ? 25.373 3.191 -16.920 1.00 79.31 243 VAL A CA 1
ATOM 1966 C C . VAL A 1 243 ? 26.407 3.289 -18.043 1.00 79.31 243 VAL A C 1
ATOM 1968 O O . VAL A 1 243 ? 26.512 2.388 -18.867 1.00 79.31 243 VAL A O 1
ATOM 1971 N N . HIS A 1 244 ? 27.227 4.343 -18.045 1.00 76.94 244 HIS A N 1
ATOM 1972 C CA . HIS A 1 244 ? 28.285 4.512 -19.041 1.00 76.94 244 HIS A CA 1
ATOM 1973 C C . HIS A 1 244 ? 29.321 3.380 -18.997 1.00 76.94 244 HIS A C 1
ATOM 1975 O O . HIS A 1 244 ? 29.729 2.883 -20.041 1.00 76.94 244 HIS A O 1
ATOM 1981 N N . ASN A 1 245 ? 29.719 2.938 -17.801 1.00 75.31 245 ASN A N 1
ATOM 1982 C CA . ASN A 1 245 ? 30.641 1.815 -17.650 1.00 75.31 245 ASN A CA 1
ATOM 1983 C C . ASN A 1 245 ? 30.028 0.482 -18.115 1.00 75.31 245 ASN A C 1
ATOM 1985 O O . ASN A 1 245 ? 30.741 -0.319 -18.706 1.00 75.31 245 ASN A O 1
ATOM 1989 N N . ALA A 1 246 ? 28.731 0.255 -17.882 1.00 71.75 246 ALA A N 1
ATOM 1990 C CA . ALA A 1 246 ? 28.034 -0.954 -18.329 1.00 71.75 246 ALA A CA 1
ATOM 1991 C C . ALA A 1 246 ? 27.940 -1.032 -19.864 1.00 71.75 246 ALA A C 1
ATOM 1993 O O . ALA A 1 246 ? 28.268 -2.057 -20.448 1.00 71.75 246 ALA A O 1
ATOM 1994 N N . ILE A 1 247 ? 27.601 0.081 -20.527 1.00 69.25 247 ILE A N 1
ATOM 1995 C CA . ILE A 1 247 ? 27.515 0.157 -21.999 1.00 69.25 247 ILE A CA 1
ATOM 1996 C C . ILE A 1 247 ? 28.888 -0.041 -22.664 1.00 69.25 247 ILE A C 1
ATOM 1998 O O . ILE A 1 247 ? 28.967 -0.562 -23.774 1.00 69.25 247 ILE A O 1
ATOM 2002 N N . SER A 1 248 ? 29.971 0.383 -22.006 1.00 64.12 248 SER A N 1
ATOM 2003 C CA . SER A 1 248 ? 31.340 0.186 -22.499 1.00 64.12 248 SER A CA 1
ATOM 2004 C C . SER A 1 248 ? 31.828 -1.262 -22.366 1.00 64.12 248 SER A C 1
ATOM 2006 O O . SER A 1 248 ? 32.669 -1.666 -23.155 1.00 64.12 248 SER A O 1
ATOM 2008 N N . HIS A 1 249 ? 31.307 -2.036 -21.405 1.00 58.59 249 HIS A N 1
ATOM 2009 C CA . HIS A 1 249 ? 31.633 -3.460 -21.231 1.00 58.59 249 HIS A CA 1
ATOM 2010 C C . HIS A 1 249 ? 30.874 -4.383 -22.198 1.00 58.59 249 HIS A C 1
ATOM 2012 O O . HIS A 1 249 ? 31.401 -5.423 -22.556 1.00 58.59 249 HIS A O 1
ATOM 2018 N N . ASP A 1 250 ? 29.681 -4.001 -22.666 1.00 54.56 250 ASP A N 1
ATOM 2019 C CA . ASP A 1 250 ? 28.907 -4.772 -23.663 1.00 54.56 250 ASP A CA 1
ATOM 2020 C C . ASP A 1 250 ? 29.416 -4.602 -25.114 1.00 54.56 250 ASP A C 1
ATOM 2022 O O . ASP A 1 250 ? 28.850 -5.170 -26.050 1.00 54.56 250 ASP A O 1
ATOM 2026 N N . ARG A 1 251 ? 30.448 -3.775 -25.336 1.00 51.34 251 ARG A N 1
ATOM 2027 C CA . ARG A 1 251 ? 31.023 -3.478 -26.664 1.00 51.34 251 ARG A CA 1
ATOM 2028 C C . ARG A 1 251 ? 32.401 -4.109 -26.909 1.00 51.34 251 ARG A C 1
ATOM 2030 O O . ARG A 1 251 ? 32.962 -3.870 -27.980 1.00 51.34 251 ARG A O 1
ATOM 2037 N N . GLU A 1 252 ? 32.922 -4.877 -25.955 1.00 41.53 252 GLU A N 1
ATOM 2038 C CA . GLU A 1 252 ? 34.149 -5.689 -26.067 1.00 41.53 252 GLU A CA 1
ATOM 2039 C C . GLU A 1 252 ? 33.803 -7.179 -26.168 1.00 41.53 252 GLU A C 1
ATOM 2041 O O . GLU A 1 252 ? 34.485 -7.875 -26.953 1.00 41.53 252 GLU A O 1
#

Nearest PDB structures (foldseek):
  9c7j-assembly4_D  TM=1.933E-01  e=6.078E+00  Streptomyces griseus

Secondary structure (DSSP, 8-state):
---HHHHHHTTSS-HHHHHHT-GGG------GGG-GGGHHHHHHHHHHHHHTSTTTHHHHHHHHHHHT--SPEEEESS---SS--TT-EEEEE-HHHHHHHHHS---SSHHHHHHHHHHHHHHHHHHHHHTT---SEEEE-HHHHHHHTTHHHH----TTSS--TT---PPPTT------S-HHHHHHHHHHHHHHHHHHHTTT-HHHHHHHHHSS--HHHHHHHHHHHHHTT--HHHHHHHHHHHHHHTT-

Solvent-accessible surface area (backbone atoms only — not comparable to full-atom values): 14788 Å² total; per-residue (Å²): 134,86,59,64,71,58,31,35,76,69,68,77,36,62,61,76,62,53,58,72,67,44,64,96,71,64,79,83,78,76,49,46,60,82,43,56,86,52,44,57,60,50,49,41,52,44,52,52,51,46,65,72,30,81,84,39,36,40,62,48,44,46,47,26,65,61,35,66,32,84,50,68,72,42,70,32,65,84,65,76,78,90,71,74,59,88,44,38,30,33,40,38,48,40,71,69,31,48,53,46,66,71,66,49,75,52,87,48,56,69,65,57,57,45,55,50,50,52,44,47,50,55,48,31,53,44,49,38,58,75,67,68,47,56,62,46,62,42,57,39,57,42,63,60,52,36,54,70,72,53,40,61,82,66,54,81,64,63,81,76,83,55,92,57,78,89,60,83,80,68,78,63,88,95,59,85,84,63,96,62,98,42,71,67,61,47,46,46,54,50,52,43,52,51,54,50,51,48,31,53,77,35,76,58,33,55,58,58,34,22,32,51,26,70,75,44,84,43,74,68,47,36,48,52,52,52,50,52,36,48,76,58,70,46,53,65,72,59,50,43,52,50,46,54,52,53,61,59,60,78,73,114

pLDDT: mean 75.83, std 15.24, range [31.39, 95.19]

Sequence (252 aa):
CHDLDKDVKEGRFRFDLYMRFAPAMRIELPPLRDRRIDLPDFVEMLVHKTLNSSDMKPYLDSFKERSHTQGNIRVDFNRNYDKLPDNCACVRFKPATRELFMSYNWPGNTRELESILDMLLLKALYDLYVAHSPSRIIEIDPYYALTLLGEIEKTSIAPQAIGIQNSVVQAPQGFDIGVCADFAQLRQTLERRYLSMIYESCNGDLAQMGAKLFGNDGDDVKHKIAIRMNQLGLSLRQMKKRVHNAISHDRE